Protein AF-A0A965U011-F1 (afdb_monomer)

pLDDT: mean 73.6, std 20.95, range [28.55, 96.56]

Foldseek 3Di:
DDDDDDDDPDDPDDPFLDALVRLCVPQVVPPFFAFPVRHGDDSVLLSVLLVVLQVVLCVLLLAHADKDKDKDFFKDALVCVVVADKTAASYFFPAWDWKWFDDVPFTQWTADSVQWDWDADPVNQTTGRIIGGHDDPPPPPPVDDRIPRRDPDPCVPVVNPPRIDGRTIITMGIGHDPRGDVLSVLLSSLSSVLSVLQVSQCSVVVHNGRDWDFPDDDPDTPGPDDDDDLPDGPCSVSNVVSSVVSNVSSVVSNCVSVPDPPPDD

Solvent-accessible surface area (backbone atoms only — not comparable to full-atom values): 15598 Å² total; per-residue (Å²): 131,91,80,86,81,82,83,67,98,63,82,83,86,68,98,54,96,66,54,54,65,55,47,44,65,70,78,35,59,95,62,85,56,51,43,98,86,70,46,65,68,57,64,65,59,45,45,52,31,40,51,49,28,44,54,50,50,27,64,72,42,46,44,54,60,64,63,44,78,46,77,47,75,32,64,42,48,29,68,45,51,72,70,63,34,51,45,77,45,89,43,38,25,66,40,60,58,46,46,33,34,32,61,88,90,43,60,38,39,40,59,46,53,86,24,46,40,50,47,62,39,96,87,64,84,51,41,37,43,34,45,33,57,48,90,55,93,79,64,76,77,50,102,68,77,66,59,52,67,66,43,99,61,55,64,82,69,61,47,68,74,39,64,68,41,80,65,18,32,42,40,30,29,31,26,44,33,97,68,70,56,66,70,61,50,50,45,29,51,43,51,16,46,44,58,51,50,34,57,42,32,15,54,74,70,75,40,95,50,60,58,55,59,73,65,76,50,93,91,48,77,57,74,60,84,38,91,59,76,66,84,77,42,96,53,29,71,60,46,55,51,43,53,51,55,40,53,64,44,49,59,53,48,39,52,66,69,59,44,79,82,75,74,78,125

Mean predicted aligned error: 12.27 Å

Structure (mmCIF, N/CA/C/O backbone):
data_AF-A0A965U011-F1
#
_entry.id   AF-A0A965U011-F1
#
loop_
_atom_site.group_PDB
_atom_site.id
_atom_site.type_symbol
_atom_site.label_atom_id
_atom_site.label_alt_id
_atom_site.label_comp_id
_atom_site.label_asym_id
_atom_site.label_entity_id
_atom_site.label_seq_id
_atom_site.pdbx_PDB_ins_code
_atom_site.Cartn_x
_atom_si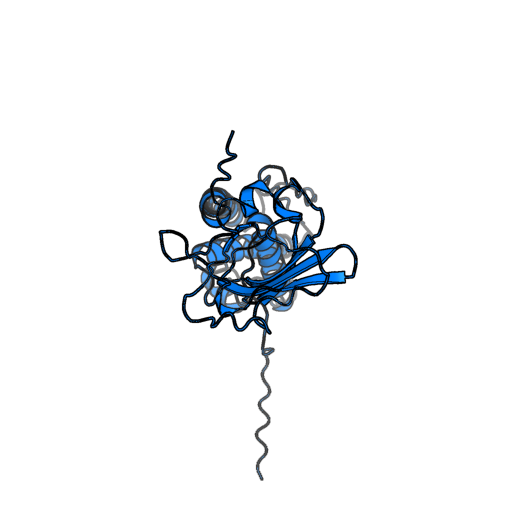te.Cartn_y
_atom_site.Cartn_z
_atom_site.occupancy
_atom_site.B_iso_or_equiv
_atom_site.auth_seq_id
_atom_site.auth_comp_id
_atom_site.auth_asym_id
_atom_site.auth_atom_id
_atom_site.pdbx_PDB_model_num
ATOM 1 N N . MET A 1 1 ? -42.888 -14.935 -19.211 1.00 43.88 1 MET A N 1
ATOM 2 C CA . MET A 1 1 ? -41.680 -15.521 -18.592 1.00 43.88 1 MET A CA 1
ATOM 3 C C . MET A 1 1 ? -41.548 -14.917 -17.205 1.00 43.88 1 MET A C 1
ATOM 5 O O . MET A 1 1 ? -41.701 -13.705 -17.114 1.00 43.88 1 MET A O 1
ATOM 9 N N . PRO A 1 2 ? -41.374 -15.705 -16.135 1.00 42.47 2 PRO A N 1
ATOM 10 C CA . PRO A 1 2 ? -41.203 -15.145 -14.802 1.00 42.47 2 PRO A CA 1
ATOM 11 C C . PRO A 1 2 ? -39.834 -14.460 -14.726 1.00 42.47 2 PRO A C 1
ATOM 13 O O . PRO A 1 2 ? -38.798 -15.102 -14.882 1.00 42.47 2 PRO A O 1
ATOM 16 N N . THR A 1 3 ? -39.839 -13.144 -14.539 1.00 44.00 3 THR A N 1
ATOM 17 C CA . THR A 1 3 ? -38.624 -12.348 -14.351 1.00 44.00 3 THR A CA 1
ATOM 18 C C . THR A 1 3 ? -38.243 -12.399 -12.876 1.00 44.00 3 THR A C 1
ATOM 20 O O . THR A 1 3 ? -38.969 -11.893 -12.023 1.00 44.00 3 THR A O 1
ATOM 23 N N . LEU A 1 4 ? -37.118 -13.043 -12.569 1.00 37.91 4 LEU A N 1
ATOM 24 C CA . LEU A 1 4 ? -36.514 -13.041 -11.237 1.00 37.91 4 LEU A CA 1
ATOM 25 C C . LEU A 1 4 ? -35.855 -11.679 -10.986 1.00 37.91 4 LEU A C 1
ATOM 27 O O . LEU A 1 4 ? -34.780 -11.397 -11.510 1.00 37.91 4 LEU A O 1
ATOM 31 N N . THR A 1 5 ? -36.496 -10.840 -10.174 1.00 39.31 5 THR A N 1
ATOM 32 C CA . THR A 1 5 ? -35.906 -9.589 -9.681 1.00 39.31 5 THR A CA 1
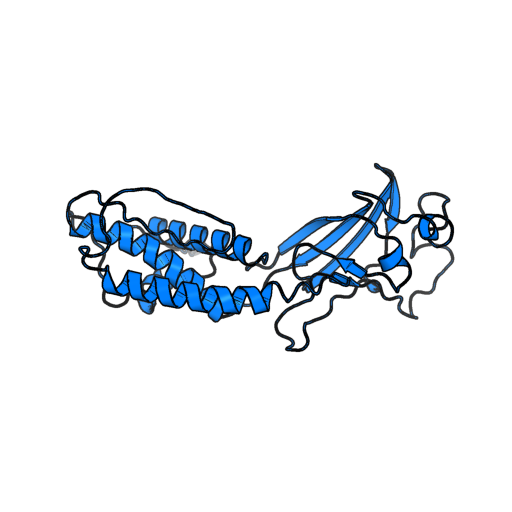ATOM 33 C C . THR A 1 5 ? -35.232 -9.863 -8.339 1.00 39.31 5 THR A C 1
ATOM 35 O O . THR A 1 5 ? -35.896 -9.984 -7.312 1.00 39.31 5 THR A O 1
ATOM 38 N N . LEU A 1 6 ? -33.905 -10.002 -8.344 1.00 42.44 6 LEU A N 1
ATOM 39 C CA . LEU A 1 6 ? -33.109 -10.172 -7.127 1.00 42.44 6 LEU A CA 1
ATOM 40 C C . LEU A 1 6 ? -32.787 -8.794 -6.534 1.00 42.44 6 LEU A C 1
ATOM 42 O O . LEU A 1 6 ? -31.901 -8.089 -7.015 1.00 42.44 6 LEU A O 1
ATOM 46 N N . THR A 1 7 ? -33.512 -8.401 -5.488 1.00 37.91 7 THR A N 1
ATOM 47 C CA . THR A 1 7 ? -33.232 -7.172 -4.734 1.00 37.91 7 THR A CA 1
ATOM 48 C C . THR A 1 7 ? -32.161 -7.462 -3.687 1.00 37.91 7 THR A C 1
ATOM 50 O O . THR A 1 7 ? -32.454 -7.921 -2.585 1.00 37.91 7 THR A O 1
ATOM 53 N N . PHE A 1 8 ? -30.896 -7.219 -4.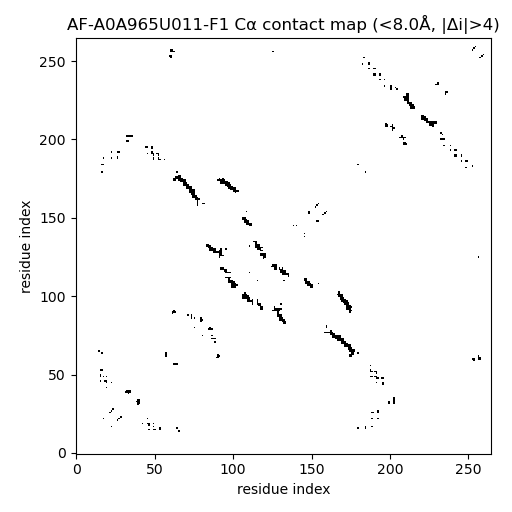022 1.00 41.91 8 PHE A N 1
ATOM 54 C CA . PHE A 1 8 ? -29.808 -7.306 -3.051 1.00 41.91 8 PHE A CA 1
ATOM 55 C C . PHE A 1 8 ? -29.789 -6.036 -2.187 1.00 41.91 8 PHE A C 1
ATOM 57 O O . PHE A 1 8 ? -29.696 -4.928 -2.709 1.00 41.91 8 PHE A O 1
ATOM 64 N N . LYS A 1 9 ? -29.827 -6.185 -0.855 1.00 45.75 9 LYS A N 1
ATOM 65 C CA . LYS A 1 9 ? -29.608 -5.079 0.105 1.00 45.75 9 LYS A CA 1
ATOM 66 C C . LYS A 1 9 ? -28.143 -4.592 0.118 1.00 45.75 9 LYS A C 1
ATOM 68 O O . LYS A 1 9 ? -27.831 -3.594 0.758 1.00 45.75 9 LYS A O 1
ATOM 73 N N . TYR A 1 10 ? -27.256 -5.291 -0.592 1.00 44.28 10 TYR A N 1
ATOM 74 C CA . TYR A 1 10 ? -25.809 -5.091 -0.596 1.00 44.28 10 TYR A CA 1
ATOM 75 C C . TYR A 1 10 ? -25.318 -4.756 -2.005 1.00 44.28 10 TYR A C 1
ATOM 77 O O . TYR A 1 10 ? -25.760 -5.359 -2.987 1.00 44.28 10 TYR A O 1
ATOM 85 N N . ARG A 1 11 ? -24.409 -3.780 -2.104 1.00 46.78 11 ARG A N 1
ATOM 86 C CA . ARG A 1 11 ? -23.807 -3.365 -3.374 1.00 46.78 11 ARG A CA 1
ATOM 87 C C . ARG A 1 11 ? -22.750 -4.390 -3.791 1.00 46.78 11 ARG A C 1
ATOM 89 O O . ARG A 1 11 ? -21.935 -4.832 -2.992 1.00 46.78 11 ARG A O 1
ATOM 96 N N . LYS A 1 12 ? -22.771 -4.781 -5.063 1.00 37.09 12 LYS A N 1
ATOM 97 C CA . LYS A 1 12 ? -21.743 -5.624 -5.686 1.00 37.09 12 LYS A CA 1
ATOM 98 C C . LYS A 1 12 ? -20.501 -4.757 -5.962 1.00 37.09 12 LYS A C 1
ATOM 100 O O . LYS A 1 12 ? -20.669 -3.645 -6.455 1.00 37.09 12 LYS A O 1
ATOM 105 N N . ASN A 1 13 ? -19.298 -5.285 -5.712 1.00 48.53 13 ASN A N 1
ATOM 106 C CA . ASN A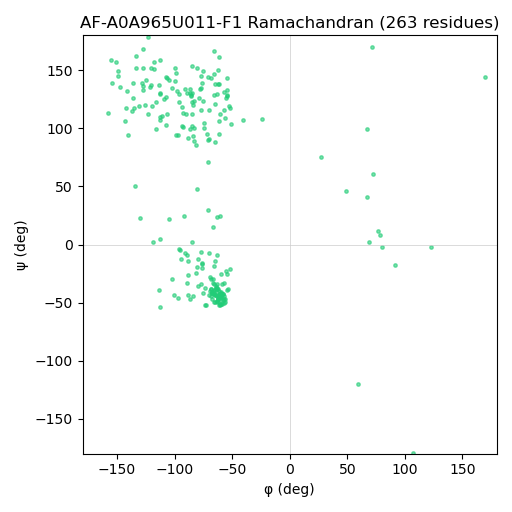 1 13 ? -17.986 -4.641 -5.935 1.00 48.53 13 ASN A CA 1
ATOM 107 C C . ASN A 1 13 ? -17.629 -3.516 -4.949 1.00 48.53 13 ASN A C 1
ATOM 109 O O . ASN A 1 13 ? -17.420 -2.371 -5.343 1.00 48.53 13 ASN A O 1
ATOM 113 N N . GLU A 1 14 ? -17.544 -3.834 -3.663 1.00 57.94 14 GLU A N 1
ATOM 114 C CA . GLU A 1 14 ? -16.962 -2.909 -2.691 1.00 57.94 14 GLU A CA 1
ATOM 115 C C . GLU A 1 14 ? -15.447 -3.104 -2.688 1.00 57.94 14 GLU A C 1
ATOM 117 O O . GLU A 1 14 ? -14.967 -4.211 -2.468 1.00 57.94 14 GLU A O 1
ATOM 122 N N . ASP A 1 15 ? -14.690 -2.037 -2.948 1.00 70.44 15 ASP A N 1
ATOM 123 C CA . ASP A 1 15 ? -13.217 -2.026 -2.949 1.00 70.44 15 ASP A CA 1
ATOM 124 C C . ASP A 1 15 ? -12.617 -2.143 -1.528 1.00 70.44 15 ASP A C 1
ATOM 126 O O . ASP A 1 15 ? -11.548 -1.602 -1.239 1.00 70.44 15 ASP A O 1
ATOM 130 N N . LEU A 1 16 ? -13.328 -2.816 -0.623 1.00 83.94 16 LEU A N 1
ATOM 131 C CA . LEU A 1 16 ? -12.991 -2.975 0.783 1.00 83.94 16 LEU A CA 1
ATOM 132 C C . LEU A 1 16 ? -12.412 -4.366 1.022 1.00 83.94 16 LEU A C 1
ATOM 134 O O . LEU A 1 16 ? -12.975 -5.366 0.581 1.00 83.94 16 LEU A O 1
ATOM 138 N N . ILE A 1 17 ? -11.316 -4.427 1.774 1.00 88.12 17 ILE A N 1
ATOM 139 C CA . ILE A 1 17 ? -10.729 -5.705 2.202 1.00 88.12 17 ILE A CA 1
ATOM 140 C C . ILE A 1 17 ? -11.503 -6.380 3.345 1.00 88.12 17 ILE A C 1
ATOM 142 O O . ILE A 1 17 ? -11.275 -7.553 3.616 1.00 88.12 17 ILE A O 1
ATOM 146 N N . LEU A 1 18 ? -12.380 -5.634 4.025 1.00 87.75 18 LEU A N 1
ATOM 147 C CA . LEU A 1 18 ? -13.211 -6.086 5.138 1.00 87.75 18 LEU A CA 1
ATOM 148 C C . LEU A 1 18 ? -14.630 -5.551 4.969 1.00 87.75 18 LEU A C 1
ATOM 150 O O . LEU A 1 18 ? -14.834 -4.387 4.619 1.00 87.75 18 LEU A O 1
ATOM 154 N N . SER A 1 19 ? -15.617 -6.387 5.261 1.00 90.00 19 SER A N 1
ATOM 155 C CA . SER A 1 19 ? -17.017 -5.985 5.306 1.00 90.00 19 SER A CA 1
ATOM 156 C C . SER A 1 19 ? -17.391 -5.399 6.678 1.00 90.00 19 SER A C 1
ATOM 158 O O . SER A 1 19 ? -16.806 -5.760 7.704 1.00 90.00 19 SER A O 1
ATOM 160 N N . PRO A 1 20 ? -18.412 -4.523 6.747 1.00 88.19 20 PRO A N 1
ATOM 161 C CA . PRO A 1 20 ? -18.950 -4.044 8.021 1.00 88.19 20 PRO A CA 1
ATOM 162 C C . PRO A 1 20 ? -19.359 -5.167 8.983 1.00 88.19 20 PRO A C 1
ATOM 164 O O . PRO A 1 20 ? -19.132 -5.054 10.184 1.00 88.19 20 PRO A O 1
ATOM 167 N N . SER A 1 21 ? -19.928 -6.253 8.454 1.00 87.69 21 SER A N 1
ATOM 168 C CA . SER A 1 21 ? -20.352 -7.412 9.247 1.00 87.69 21 SER A CA 1
ATOM 169 C C . SER A 1 21 ? -19.162 -8.161 9.843 1.00 87.69 21 SER A C 1
ATOM 171 O O . SER A 1 21 ? -19.191 -8.490 11.024 1.00 87.69 21 SER A O 1
ATOM 173 N N . GLU A 1 22 ? -18.077 -8.342 9.084 1.00 88.62 22 GLU A N 1
ATOM 174 C CA . GLU A 1 22 ? -16.848 -8.937 9.623 1.00 88.62 22 GLU A CA 1
ATOM 175 C C . GLU A 1 22 ? -16.287 -8.094 10.769 1.00 88.62 22 GLU A C 1
ATOM 177 O O . GLU A 1 22 ? -15.960 -8.650 11.815 1.00 88.62 22 GLU A O 1
ATOM 182 N N . ILE A 1 23 ? -16.247 -6.760 10.632 1.00 90.00 23 ILE A N 1
ATOM 183 C CA . ILE A 1 23 ? -15.809 -5.868 11.720 1.00 90.00 23 ILE A CA 1
ATOM 184 C C . ILE A 1 23 ? -16.658 -6.059 12.982 1.00 90.00 23 ILE A C 1
ATOM 186 O O . ILE A 1 23 ? -16.115 -6.149 14.088 1.00 90.00 23 ILE A O 1
ATOM 190 N N . GLN A 1 24 ? -17.980 -6.142 12.817 1.00 88.38 24 GLN A N 1
ATOM 191 C CA . GLN A 1 24 ? -18.915 -6.355 13.919 1.00 88.38 24 GLN A CA 1
ATOM 192 C C . GLN A 1 24 ? -18.673 -7.689 14.636 1.00 88.38 24 GLN A C 1
ATOM 194 O O . GLN A 1 24 ? -18.620 -7.723 15.864 1.00 88.38 24 GLN A O 1
ATOM 199 N N . GLU A 1 25 ? -18.477 -8.769 13.883 1.00 88.94 25 GLU A N 1
ATOM 200 C CA . GLU A 1 25 ? -18.323 -10.119 14.431 1.00 88.94 25 GLU A CA 1
ATOM 201 C C . GLU A 1 25 ? -16.940 -10.382 15.037 1.00 88.94 25 GLU A C 1
ATOM 203 O O . GLU A 1 25 ? -16.845 -11.102 16.029 1.00 88.94 25 GLU A O 1
ATOM 208 N N . THR A 1 26 ? -15.869 -9.805 14.477 1.00 89.25 26 THR A N 1
ATOM 209 C CA . THR A 1 26 ? -14.495 -10.075 14.946 1.00 89.25 26 THR A CA 1
ATOM 210 C C . THR A 1 26 ? -13.948 -9.039 15.921 1.00 89.25 26 THR A C 1
ATOM 212 O O . THR A 1 26 ? -13.391 -9.421 16.949 1.00 89.25 26 THR A O 1
ATOM 215 N N . TYR A 1 27 ? -14.101 -7.741 15.650 1.00 89.06 27 TYR A N 1
ATOM 216 C CA . TYR A 1 27 ? -13.442 -6.684 16.440 1.00 89.06 27 TYR A CA 1
ATOM 217 C C . TYR A 1 27 ? -14.393 -6.000 17.428 1.00 89.06 27 TYR A C 1
ATOM 219 O O . TYR A 1 27 ? -13.994 -5.565 18.512 1.00 89.06 27 TYR A O 1
ATOM 227 N N . LEU A 1 28 ? -15.679 -5.933 17.088 1.00 87.50 28 LEU A N 1
ATOM 228 C CA . LEU A 1 28 ? -16.721 -5.356 17.939 1.00 87.50 28 LEU A CA 1
ATOM 229 C C . LEU A 1 28 ? -17.603 -6.422 18.595 1.00 87.50 28 LEU A C 1
ATOM 231 O O . LEU A 1 28 ? -18.706 -6.118 19.045 1.00 87.50 28 LEU A O 1
ATOM 235 N N . TYR A 1 29 ? -17.107 -7.657 18.719 1.00 85.19 29 TYR A N 1
ATOM 236 C CA . TYR A 1 29 ? -17.852 -8.719 19.383 1.00 85.19 29 TYR A CA 1
ATOM 237 C C . TYR A 1 29 ? -18.279 -8.291 20.797 1.00 85.19 29 TYR A C 1
ATOM 239 O O . TYR A 1 29 ? -17.460 -7.825 21.606 1.00 85.19 29 TYR A O 1
ATOM 247 N N . GLY A 1 30 ? -19.579 -8.437 21.069 1.00 79.19 30 GLY A N 1
ATOM 248 C CA . GLY A 1 30 ? -20.217 -8.048 22.327 1.00 79.19 30 GLY A CA 1
ATOM 249 C C . GLY A 1 30 ? -20.498 -6.548 22.487 1.00 79.19 30 GLY A C 1
ATOM 250 O O . GLY A 1 30 ? -20.887 -6.135 23.576 1.00 79.19 30 GLY A O 1
ATOM 251 N N . VAL A 1 31 ? -20.305 -5.730 21.446 1.00 81.44 31 VAL A N 1
ATOM 252 C CA . VAL A 1 31 ? -20.552 -4.281 21.480 1.00 81.44 31 VAL A CA 1
ATOM 253 C C . VAL A 1 31 ? -21.754 -3.925 20.604 1.00 81.44 31 VAL A C 1
ATOM 255 O O . VAL A 1 31 ? -21.676 -3.962 19.379 1.00 81.44 31 VAL A O 1
ATOM 258 N N . THR A 1 32 ? -22.858 -3.524 21.234 1.00 78.25 32 THR A N 1
ATOM 259 C CA . THR A 1 32 ? -24.037 -2.989 20.536 1.00 78.25 32 THR A CA 1
ATOM 260 C C . THR A 1 32 ? -23.942 -1.468 20.468 1.00 78.25 32 THR A C 1
ATOM 262 O O . THR A 1 32 ? -23.922 -0.808 21.505 1.00 78.25 32 THR A O 1
ATOM 265 N N . ILE A 1 33 ? -23.885 -0.906 19.255 1.00 78.44 33 ILE A N 1
ATOM 266 C CA . ILE A 1 33 ? -23.791 0.544 19.028 1.00 78.44 33 ILE A CA 1
ATOM 267 C C . ILE A 1 33 ? -25.131 1.043 18.488 1.00 78.44 33 ILE A C 1
ATOM 269 O O . ILE A 1 33 ? -25.442 0.858 17.309 1.00 78.44 33 ILE A O 1
ATOM 273 N N . GLN A 1 34 ? -25.910 1.679 19.361 1.00 79.25 34 GLN A N 1
ATOM 274 C CA . GLN A 1 34 ? -27.233 2.225 19.059 1.00 79.25 34 GLN A CA 1
ATOM 275 C C . GLN A 1 34 ? -27.328 3.681 19.495 1.00 79.25 34 GLN A C 1
ATOM 277 O O . GLN A 1 34 ? -26.863 4.035 20.575 1.00 79.25 34 GLN A O 1
ATOM 282 N N . ASP A 1 35 ? -27.955 4.511 18.664 1.00 71.19 35 ASP A N 1
ATOM 283 C CA . ASP A 1 35 ? -28.309 5.891 19.004 1.00 71.19 35 ASP A CA 1
ATOM 284 C C . ASP A 1 35 ? -29.365 5.934 20.130 1.00 71.19 35 ASP A C 1
ATOM 286 O O . ASP A 1 35 ? -30.030 4.938 20.416 1.00 71.19 35 ASP A O 1
ATOM 290 N N . LYS A 1 36 ? -29.593 7.107 20.733 1.00 68.69 36 LYS A N 1
ATOM 291 C CA . LYS A 1 36 ? -30.594 7.353 21.789 1.00 68.69 36 LYS A CA 1
ATOM 292 C C . LYS A 1 36 ? -32.016 6.945 21.382 1.00 68.69 36 LYS A C 1
ATOM 294 O O . LYS A 1 36 ? -32.850 6.687 22.243 1.00 68.69 36 LYS A O 1
ATOM 299 N N . SER A 1 37 ? -32.298 6.874 20.080 1.00 70.38 37 SER A N 1
ATOM 300 C CA . SER A 1 37 ? -33.564 6.376 19.522 1.00 70.38 37 SER A CA 1
ATOM 301 C C . SER A 1 37 ? -33.627 4.848 19.351 1.00 70.38 37 SER A C 1
ATOM 303 O O . SER A 1 37 ? -34.608 4.348 18.809 1.00 70.38 37 SER A O 1
ATOM 305 N N . GLY A 1 38 ? -32.592 4.103 19.754 1.00 72.94 38 GLY A N 1
ATOM 306 C CA . GLY A 1 38 ? -32.482 2.649 19.576 1.00 72.94 38 GLY A CA 1
ATOM 307 C C . GLY A 1 38 ? -32.113 2.212 18.154 1.00 72.94 38 GLY A C 1
ATOM 308 O O . GLY A 1 38 ? -32.228 1.036 17.819 1.00 72.94 38 GLY A O 1
ATOM 309 N N . LYS A 1 39 ? -31.700 3.147 17.289 1.00 76.25 39 LYS A N 1
ATOM 310 C CA . LYS A 1 39 ? -31.303 2.855 15.907 1.00 76.25 39 LYS A CA 1
ATOM 311 C C . LYS A 1 39 ? -29.835 2.441 15.856 1.00 76.25 39 LYS A C 1
ATOM 313 O O . LYS A 1 39 ? -28.982 3.181 16.341 1.00 76.25 39 LYS A O 1
ATOM 318 N N . ASP A 1 40 ? -29.548 1.312 15.215 1.00 79.75 40 ASP A N 1
ATOM 319 C CA . ASP A 1 40 ? -28.175 0.843 15.007 1.00 79.75 40 ASP A CA 1
ATOM 320 C C . ASP A 1 40 ? -27.349 1.821 14.159 1.00 79.75 40 ASP A C 1
ATOM 322 O O . ASP A 1 40 ? -27.863 2.507 13.262 1.00 79.75 40 ASP A O 1
ATOM 326 N N . LEU A 1 41 ? -26.039 1.845 14.415 1.00 79.69 41 LEU A N 1
ATOM 327 C CA . LEU A 1 41 ? -25.088 2.597 13.605 1.00 79.69 41 LEU A CA 1
ATOM 328 C C . LEU A 1 41 ? -25.167 2.161 12.130 1.00 79.69 41 LEU A C 1
ATOM 330 O O . LEU A 1 41 ? -25.141 0.975 11.801 1.00 79.69 41 LEU A O 1
ATOM 334 N N . SER A 1 42 ? -25.252 3.136 11.222 1.00 79.88 42 SER A N 1
ATOM 335 C CA . SER A 1 42 ? -25.367 2.871 9.784 1.00 79.88 42 SER A CA 1
ATOM 336 C C . SER A 1 42 ? -24.148 2.115 9.250 1.00 79.88 42 SER A C 1
ATOM 338 O O . SER A 1 42 ? -23.011 2.496 9.533 1.00 79.88 42 SER A O 1
ATOM 340 N N . SER A 1 43 ? -24.375 1.124 8.381 1.00 80.94 43 SER A N 1
ATOM 341 C CA . SER A 1 43 ? -23.316 0.397 7.664 1.00 80.94 43 SER A CA 1
ATOM 342 C C . SER A 1 43 ? -22.370 1.316 6.886 1.00 80.94 43 SER A C 1
ATOM 344 O O . SER A 1 43 ? -21.215 0.959 6.674 1.00 80.94 43 SER A O 1
ATOM 346 N N . GLU A 1 44 ? -22.829 2.505 6.487 1.00 78.50 44 GLU A N 1
ATOM 347 C CA . GLU A 1 44 ? -22.004 3.508 5.802 1.00 78.50 44 GLU A CA 1
ATOM 348 C C . GLU A 1 44 ? -20.897 4.078 6.691 1.00 78.50 44 GLU A C 1
ATOM 350 O O . GLU A 1 44 ? -19.801 4.351 6.208 1.00 78.50 44 GLU A O 1
ATOM 355 N N . VAL A 1 45 ? -21.139 4.194 8.000 1.00 79.25 45 VAL A N 1
ATOM 356 C CA . VAL A 1 45 ? -20.122 4.671 8.946 1.00 79.25 45 VAL A CA 1
ATOM 357 C C . VAL A 1 45 ? -19.003 3.640 9.072 1.00 79.25 45 VAL A C 1
ATOM 359 O O . VAL A 1 45 ? -17.829 3.989 8.980 1.00 79.25 45 VAL A O 1
ATOM 362 N N . TYR A 1 46 ? -19.355 2.357 9.187 1.00 85.31 46 TYR A N 1
ATOM 363 C CA . TYR A 1 46 ? -18.375 1.269 9.181 1.00 85.31 46 TYR A CA 1
ATOM 364 C C . TYR A 1 46 ? -17.530 1.287 7.905 1.00 85.31 46 TYR A C 1
ATOM 366 O O . TYR A 1 46 ? -16.306 1.230 7.974 1.00 85.31 46 TYR A O 1
ATOM 374 N N . ARG A 1 47 ? -18.172 1.430 6.740 1.00 84.69 47 ARG A N 1
ATOM 375 C CA . ARG A 1 47 ? -17.482 1.492 5.441 1.00 84.69 47 ARG A CA 1
ATOM 376 C C . ARG A 1 47 ? -16.499 2.644 5.368 1.00 84.69 47 ARG A C 1
ATOM 378 O O . ARG A 1 47 ? -15.373 2.439 4.928 1.00 84.69 47 ARG A O 1
ATOM 385 N N . PHE A 1 48 ? -16.911 3.828 5.814 1.00 84.50 48 PHE A N 1
ATOM 386 C CA . PHE A 1 48 ? -16.053 5.004 5.833 1.00 84.50 48 PHE A CA 1
ATOM 387 C C . PHE A 1 48 ? -14.765 4.745 6.625 1.00 84.50 48 PHE A C 1
ATOM 389 O O . PHE A 1 48 ? -13.671 4.968 6.106 1.00 84.50 48 PHE A O 1
ATOM 396 N N . TYR A 1 49 ? -14.876 4.202 7.843 1.00 85.56 49 TYR A N 1
ATOM 397 C CA . TYR A 1 49 ? -13.703 3.914 8.670 1.00 85.56 49 TYR A CA 1
ATOM 398 C C . TYR A 1 49 ? -12.834 2.786 8.107 1.00 85.56 49 TYR A C 1
ATOM 400 O O . TYR A 1 49 ? -11.612 2.907 8.139 1.00 85.56 49 TYR A O 1
ATOM 408 N N . ILE A 1 50 ? -13.429 1.734 7.532 1.00 88.50 50 ILE A N 1
ATOM 409 C CA . ILE A 1 50 ? -12.674 0.662 6.861 1.00 88.50 50 ILE A CA 1
ATOM 410 C C . ILE A 1 50 ? -11.897 1.227 5.667 1.00 88.50 50 ILE A C 1
ATOM 412 O O . ILE A 1 50 ? -10.703 0.968 5.524 1.00 88.50 50 ILE A O 1
ATOM 416 N N . GLN A 1 51 ? -12.546 2.037 4.827 1.00 87.94 51 GLN A N 1
ATOM 417 C CA . GLN A 1 51 ? -11.917 2.636 3.653 1.00 87.94 51 GLN A CA 1
ATOM 418 C C . GLN A 1 51 ? -10.796 3.606 4.043 1.00 87.94 51 GLN A C 1
ATOM 420 O O . GLN A 1 51 ? -9.731 3.589 3.426 1.00 87.94 51 GLN A O 1
ATOM 425 N N . SER A 1 52 ? -11.018 4.428 5.072 1.00 85.81 52 SER A N 1
ATOM 426 C CA . SER A 1 52 ? -10.006 5.348 5.596 1.00 85.81 52 SER A CA 1
ATOM 427 C C . SER A 1 52 ? -8.791 4.587 6.126 1.00 85.81 52 SER A C 1
ATOM 429 O O . SER A 1 52 ? -7.668 4.878 5.721 1.00 85.81 52 SER A O 1
ATOM 431 N N . ALA A 1 53 ? -9.017 3.566 6.959 1.00 88.12 53 ALA A N 1
ATOM 432 C CA . ALA A 1 53 ? -7.962 2.727 7.524 1.00 88.12 53 ALA A CA 1
ATOM 433 C C . ALA A 1 53 ? -7.157 1.998 6.436 1.00 88.12 53 ALA A C 1
ATOM 435 O O . ALA A 1 53 ? -5.928 1.954 6.482 1.00 88.12 53 ALA A O 1
ATOM 436 N N . GLN A 1 54 ? -7.843 1.469 5.419 1.00 92.44 54 GLN A N 1
ATOM 437 C CA . GLN A 1 54 ? -7.211 0.843 4.262 1.00 92.44 54 GLN A CA 1
ATOM 438 C C . GLN A 1 54 ? -6.294 1.827 3.523 1.00 92.44 54 GLN A C 1
ATOM 440 O O . GLN A 1 54 ? -5.130 1.517 3.286 1.00 92.44 54 GLN A O 1
ATOM 445 N N . GLN A 1 55 ? -6.791 3.020 3.183 1.00 88.31 55 GLN A N 1
ATOM 446 C CA . GLN A 1 55 ? -6.001 4.026 2.464 1.00 88.31 55 GLN A CA 1
ATOM 447 C C . GLN A 1 55 ? -4.807 4.527 3.277 1.00 88.31 55 GLN A C 1
ATOM 449 O O . GLN A 1 55 ? -3.744 4.795 2.715 1.00 88.31 55 GLN A O 1
ATOM 454 N N . GLU A 1 56 ? -4.981 4.687 4.586 1.00 87.69 56 GLU A N 1
ATOM 455 C CA . GLU A 1 56 ? -3.913 5.092 5.493 1.00 87.69 56 GLU A CA 1
ATOM 456 C C . GLU A 1 56 ? -2.797 4.044 5.525 1.00 87.69 56 GLU A C 1
ATOM 458 O O . GLU A 1 56 ? -1.628 4.381 5.317 1.00 87.69 56 GLU A O 1
ATOM 463 N N . LEU A 1 57 ? -3.153 2.766 5.683 1.00 90.62 57 LEU A N 1
ATOM 464 C CA . LEU A 1 57 ? -2.175 1.685 5.742 1.00 90.62 57 LEU A CA 1
ATOM 465 C C . LEU A 1 57 ? -1.477 1.449 4.392 1.00 90.62 57 LEU A C 1
ATOM 467 O O . LEU A 1 57 ? -0.262 1.241 4.367 1.00 90.62 57 LEU A O 1
ATOM 471 N N . GLU A 1 58 ? -2.199 1.550 3.270 1.00 91.56 58 GLU A N 1
ATOM 472 C CA . GLU A 1 58 ? -1.606 1.515 1.924 1.00 91.56 58 GLU A CA 1
ATOM 473 C C . GLU A 1 58 ? -0.532 2.601 1.752 1.00 91.56 58 GLU A C 1
ATOM 475 O O . GLU A 1 58 ? 0.574 2.321 1.279 1.00 91.56 58 GLU A O 1
ATOM 480 N N . LYS A 1 59 ? -0.830 3.843 2.167 1.00 89.12 59 LYS A N 1
ATOM 481 C CA . LYS A 1 59 ? 0.120 4.969 2.111 1.00 89.12 59 LYS A CA 1
ATOM 482 C C . LYS A 1 59 ? 1.318 4.742 3.027 1.00 89.12 59 LYS A C 1
ATOM 484 O O . LYS A 1 59 ? 2.452 4.999 2.625 1.00 89.12 59 LYS A O 1
ATOM 489 N N . TYR A 1 60 ? 1.074 4.252 4.239 1.00 88.38 60 TYR A N 1
ATOM 490 C CA . TYR A 1 60 ? 2.123 4.004 5.219 1.00 88.38 60 TYR A CA 1
ATOM 491 C C . TYR A 1 60 ? 3.135 2.958 4.719 1.00 88.38 60 TYR A C 1
ATOM 493 O O . TYR A 1 60 ? 4.343 3.219 4.648 1.00 88.38 60 TYR A O 1
ATOM 501 N N . LEU A 1 61 ? 2.640 1.797 4.283 1.00 89.88 61 LEU A N 1
ATOM 502 C CA . LEU A 1 61 ? 3.474 0.695 3.798 1.00 89.88 61 LEU A CA 1
ATOM 503 C C . LEU A 1 61 ? 4.022 0.940 2.380 1.00 89.88 61 LEU A C 1
ATOM 505 O O . LEU A 1 61 ? 5.033 0.348 1.993 1.00 89.88 61 LEU A O 1
ATOM 509 N N . GLY A 1 62 ? 3.407 1.840 1.609 1.00 90.38 62 GLY A N 1
ATOM 510 C CA . GLY A 1 62 ? 3.763 2.070 0.208 1.00 90.38 62 GLY A CA 1
ATOM 511 C C . GLY A 1 62 ? 3.421 0.862 -0.664 1.00 90.38 62 GLY A C 1
ATOM 512 O O . GLY A 1 62 ? 4.221 0.453 -1.500 1.00 90.38 62 GLY A O 1
ATOM 513 N N . ILE A 1 63 ? 2.259 0.252 -0.423 1.00 92.56 63 ILE A N 1
ATOM 514 C CA . ILE A 1 63 ? 1.739 -0.901 -1.171 1.00 92.56 63 ILE A CA 1
ATOM 515 C C . ILE A 1 63 ? 0.271 -0.665 -1.517 1.00 92.56 63 ILE A C 1
ATOM 517 O O . ILE A 1 63 ? -0.393 0.180 -0.919 1.00 92.56 63 ILE A O 1
ATOM 521 N N . LYS A 1 64 ? -0.242 -1.423 -2.483 1.00 93.00 64 LYS A N 1
ATOM 522 C CA . LYS A 1 64 ? -1.672 -1.479 -2.792 1.00 93.00 64 LYS A CA 1
ATOM 523 C C . LYS A 1 64 ? -2.241 -2.797 -2.307 1.00 93.00 64 LYS A C 1
ATOM 525 O O . LYS A 1 64 ? -1.569 -3.817 -2.394 1.00 93.00 64 LYS A O 1
ATOM 530 N N . PHE A 1 65 ? -3.463 -2.792 -1.798 1.00 92.69 65 PHE A N 1
ATOM 531 C CA . PHE A 1 65 ? -4.138 -4.022 -1.390 1.00 92.69 65 PHE A CA 1
ATOM 532 C C . PHE A 1 65 ? -4.851 -4.648 -2.574 1.00 92.69 65 PHE A C 1
ATOM 534 O O . PHE A 1 65 ? -4.670 -5.829 -2.859 1.00 92.69 65 PHE A O 1
ATOM 541 N N . LYS A 1 66 ? -5.588 -3.822 -3.321 1.00 91.19 66 LYS A N 1
ATOM 542 C CA . LYS A 1 66 ? -6.273 -4.244 -4.537 1.00 91.19 66 LYS A CA 1
ATOM 543 C C . LYS A 1 66 ? -5.301 -4.360 -5.702 1.00 91.19 66 LYS A C 1
ATOM 545 O O . LYS A 1 66 ? -4.532 -3.432 -5.976 1.00 91.19 66 LYS A O 1
ATOM 550 N N . MET A 1 67 ? -5.426 -5.467 -6.431 1.00 91.00 67 MET A N 1
ATOM 551 C CA . MET A 1 67 ? -4.698 -5.668 -7.672 1.00 91.00 67 MET A CA 1
ATOM 552 C C . MET A 1 67 ? -5.137 -4.655 -8.737 1.00 91.00 67 MET A C 1
ATOM 554 O O . MET A 1 67 ? -6.315 -4.574 -9.089 1.00 91.00 67 MET A O 1
ATOM 558 N N . GLN A 1 68 ? -4.192 -3.858 -9.229 1.00 92.94 68 GLN A N 1
ATOM 559 C CA . GLN A 1 68 ? -4.441 -2.791 -10.196 1.00 92.94 68 GLN A CA 1
ATOM 560 C C . GLN A 1 68 ? -3.214 -2.541 -11.074 1.00 92.94 68 GLN A C 1
ATOM 562 O O . GLN A 1 68 ? -2.088 -2.855 -10.687 1.00 92.94 68 GLN A O 1
ATOM 567 N N . VAL A 1 69 ? -3.441 -1.968 -12.257 1.00 94.94 69 VAL A N 1
ATOM 568 C CA . VAL A 1 69 ? -2.365 -1.509 -13.142 1.00 94.94 69 VAL A CA 1
ATOM 569 C C . VAL A 1 69 ? -1.980 -0.090 -12.742 1.00 94.94 69 VAL A C 1
ATOM 571 O O . VAL A 1 69 ? -2.849 0.770 -12.611 1.00 94.94 69 VAL A O 1
ATOM 574 N N . ILE A 1 70 ? -0.686 0.145 -12.559 1.00 94.56 70 ILE A N 1
ATOM 575 C CA . ILE A 1 70 ? -0.111 1.466 -12.326 1.00 94.56 70 ILE A CA 1
ATOM 576 C C . ILE A 1 70 ? 0.767 1.819 -13.518 1.00 94.56 70 ILE A C 1
ATOM 578 O O . ILE A 1 70 ? 1.518 0.980 -14.011 1.00 94.56 70 ILE A O 1
ATOM 582 N N . SER A 1 71 ? 0.651 3.070 -13.953 1.00 95.69 71 SER A N 1
ATOM 583 C CA . SER A 1 71 ? 1.591 3.714 -14.861 1.00 95.69 71 SER A CA 1
ATOM 584 C C . SER A 1 71 ? 2.355 4.760 -14.065 1.00 95.69 71 SER A C 1
ATOM 586 O O . SER A 1 71 ? 1.736 5.632 -13.452 1.00 95.69 71 SER A O 1
ATOM 588 N N . GLU A 1 72 ? 3.680 4.692 -14.079 1.00 93.94 72 GLU A N 1
ATOM 589 C CA . GLU A 1 72 ? 4.526 5.707 -13.456 1.00 93.94 72 GLU A CA 1
ATOM 590 C C . GLU A 1 72 ? 5.674 6.147 -14.365 1.00 93.94 72 GLU A C 1
ATOM 592 O O . GLU A 1 72 ? 6.144 5.414 -15.240 1.00 93.94 72 GLU A O 1
ATOM 597 N N . SER A 1 73 ? 6.082 7.390 -14.139 1.00 93.69 73 SER A N 1
ATOM 598 C CA . SER A 1 73 ? 7.191 8.064 -14.796 1.00 93.69 73 SER A CA 1
ATOM 599 C C . SER A 1 73 ? 8.429 7.948 -13.917 1.00 93.69 73 SER A C 1
ATOM 601 O O . SER A 1 73 ? 8.399 8.367 -12.762 1.00 93.69 73 SER A O 1
ATOM 603 N N . LEU A 1 74 ? 9.499 7.376 -14.457 1.00 91.75 74 LEU A N 1
ATOM 604 C CA . LEU A 1 74 ? 10.713 7.030 -13.730 1.00 91.75 74 LEU A CA 1
ATOM 605 C C . LEU A 1 74 ? 11.940 7.620 -14.418 1.00 91.75 74 LEU A C 1
ATOM 607 O O . LEU A 1 74 ? 11.995 7.800 -15.638 1.00 91.75 74 LEU A O 1
ATOM 611 N N . ASP A 1 75 ? 12.955 7.890 -13.616 1.00 90.56 75 ASP A N 1
ATOM 612 C CA . ASP A 1 75 ? 14.220 8.408 -14.103 1.00 90.56 75 ASP A CA 1
ATOM 613 C C . ASP A 1 75 ? 15.099 7.287 -14.660 1.00 90.56 75 ASP A C 1
ATOM 615 O O . ASP A 1 75 ? 15.040 6.128 -14.242 1.00 90.56 75 ASP A O 1
ATOM 619 N N . PHE A 1 76 ? 15.948 7.639 -15.616 1.00 86.69 76 PHE A N 1
ATOM 620 C CA . PHE A 1 76 ? 17.014 6.775 -16.093 1.00 86.69 76 PHE A CA 1
ATOM 621 C C . PHE A 1 76 ? 18.275 7.004 -15.265 1.00 86.69 76 PHE A C 1
ATOM 623 O O . PHE A 1 76 ? 18.741 8.139 -15.155 1.00 86.69 76 PHE A O 1
ATOM 630 N N . TYR A 1 77 ? 18.877 5.916 -14.790 1.00 85.94 77 TYR A N 1
ATOM 631 C CA . TYR A 1 77 ? 20.194 5.907 -14.163 1.00 85.94 77 TYR A CA 1
ATOM 632 C C . TYR A 1 77 ? 21.154 5.069 -15.008 1.00 85.94 77 TYR A C 1
ATOM 634 O O . TYR A 1 77 ? 20.909 3.893 -15.283 1.00 85.94 77 TYR A O 1
ATOM 642 N N . GLY A 1 78 ? 22.256 5.683 -15.438 1.00 79.62 78 GLY A N 1
ATOM 643 C CA . GLY A 1 78 ? 23.222 5.054 -16.337 1.00 79.62 78 GLY A CA 1
ATOM 644 C C . GLY A 1 78 ? 23.938 3.860 -15.710 1.00 79.62 78 GLY A C 1
ATOM 645 O O . GLY A 1 78 ? 24.222 2.889 -16.403 1.00 79.62 78 GLY A O 1
ATOM 646 N N . ASP A 1 79 ? 24.203 3.894 -14.405 1.00 79.69 79 ASP A N 1
ATOM 647 C CA . ASP A 1 79 ? 24.924 2.816 -13.716 1.00 79.69 79 ASP A CA 1
ATOM 648 C C . ASP A 1 79 ? 24.050 1.560 -13.525 1.00 79.69 79 ASP A C 1
ATOM 650 O O . ASP A 1 79 ? 24.513 0.438 -13.761 1.00 79.69 79 ASP A O 1
ATOM 654 N N . ASP A 1 80 ? 22.755 1.737 -13.240 1.00 75.25 80 ASP A N 1
ATOM 655 C CA . ASP A 1 80 ? 21.762 0.650 -13.236 1.00 75.25 80 ASP A CA 1
ATOM 656 C C . ASP A 1 80 ? 21.586 0.049 -14.640 1.00 75.25 80 ASP A C 1
ATOM 658 O O . ASP A 1 80 ? 21.432 -1.160 -14.811 1.00 75.25 80 ASP A O 1
ATOM 662 N N . PHE A 1 81 ? 21.667 0.888 -15.677 1.00 72.06 81 PHE A N 1
ATOM 663 C CA . PHE A 1 81 ? 21.600 0.439 -17.066 1.00 72.06 81 PHE A CA 1
ATOM 664 C C . PHE A 1 81 ? 22.807 -0.430 -17.463 1.00 72.06 81 PHE A C 1
ATOM 666 O O . PHE A 1 81 ? 22.643 -1.436 -18.157 1.00 72.06 81 PHE A O 1
ATOM 673 N N . ARG A 1 82 ? 24.021 -0.075 -17.013 1.00 69.00 82 ARG A N 1
ATOM 674 C CA . ARG A 1 82 ? 25.260 -0.826 -17.309 1.00 69.00 82 ARG A CA 1
ATOM 675 C C . ARG A 1 82 ? 25.321 -2.195 -16.625 1.00 69.00 82 ARG A C 1
ATOM 677 O O . ARG A 1 82 ? 25.983 -3.090 -17.143 1.00 69.00 82 ARG A O 1
ATOM 684 N N . SER A 1 83 ? 24.666 -2.363 -15.479 1.00 66.12 83 SER A N 1
ATOM 685 C CA . SER A 1 83 ? 24.756 -3.558 -14.622 1.00 66.12 83 SER A CA 1
ATOM 686 C C . SER A 1 83 ? 23.692 -4.630 -14.916 1.00 66.12 83 SER A C 1
ATOM 688 O O . SER A 1 83 ? 23.420 -5.473 -14.066 1.00 66.12 83 SER A O 1
ATOM 690 N N . PHE A 1 84 ? 23.158 -4.645 -16.145 1.00 61.34 84 PHE A N 1
ATOM 691 C CA . PHE A 1 84 ? 21.932 -5.342 -16.560 1.00 61.34 84 PHE A CA 1
ATOM 692 C C . PHE A 1 84 ? 20.673 -4.738 -15.918 1.00 61.34 84 PHE A C 1
ATOM 694 O O . PHE A 1 84 ? 20.310 -5.033 -14.782 1.00 61.34 84 PHE A O 1
ATOM 701 N N . LEU A 1 85 ? 20.017 -3.900 -16.727 1.00 68.00 85 LEU A N 1
ATOM 702 C CA . LEU A 1 85 ? 18.790 -3.141 -16.484 1.00 68.00 85 LEU A CA 1
ATOM 703 C C . LEU A 1 85 ? 17.855 -3.713 -15.409 1.00 68.00 85 LEU A C 1
ATOM 705 O O . LEU A 1 85 ? 17.073 -4.642 -15.646 1.00 68.00 85 LEU A O 1
ATOM 709 N N . TYR A 1 86 ? 17.823 -3.021 -14.279 1.00 79.25 86 TYR A N 1
ATOM 710 C CA . TYR A 1 86 ? 16.615 -2.920 -13.481 1.00 79.25 86 TYR A CA 1
ATOM 711 C C . TYR A 1 86 ? 16.175 -1.459 -13.403 1.00 79.25 86 TYR A C 1
ATOM 713 O O . TYR A 1 86 ? 16.988 -0.541 -13.483 1.00 79.25 86 TYR A O 1
ATOM 721 N N . THR A 1 87 ? 14.875 -1.240 -13.252 1.00 86.00 87 THR A N 1
ATOM 722 C CA . THR A 1 87 ? 14.308 0.084 -12.997 1.00 86.00 87 THR A CA 1
ATOM 723 C C . THR A 1 87 ? 13.575 0.022 -11.660 1.00 86.00 87 THR A C 1
ATOM 725 O O . THR A 1 87 ? 12.675 -0.814 -11.517 1.00 86.00 87 THR A O 1
ATOM 728 N N . PRO A 1 88 ? 13.972 0.821 -10.653 1.00 89.12 88 PRO A N 1
ATOM 729 C CA . PRO A 1 88 ? 13.254 0.873 -9.386 1.00 89.12 88 PRO A CA 1
ATOM 730 C C . PRO A 1 88 ? 11.846 1.435 -9.607 1.00 89.12 88 PRO A C 1
ATOM 732 O O . PRO A 1 88 ? 11.669 2.380 -10.368 1.00 89.12 88 PRO A O 1
ATOM 735 N N . THR A 1 89 ? 10.853 0.843 -8.950 1.00 91.25 89 THR A N 1
ATOM 736 C CA . THR A 1 89 ? 9.439 1.239 -9.040 1.00 91.25 89 THR A CA 1
ATOM 737 C C . THR A 1 89 ? 8.926 1.685 -7.678 1.00 91.25 89 THR A C 1
ATOM 739 O O . THR A 1 89 ? 9.454 1.276 -6.642 1.00 91.25 89 THR A O 1
ATOM 742 N N . THR A 1 90 ? 7.864 2.491 -7.651 1.00 91.44 90 THR A N 1
ATOM 743 C CA . THR A 1 90 ? 7.268 2.937 -6.381 1.00 91.44 90 THR A CA 1
ATOM 744 C C . THR A 1 90 ? 6.653 1.768 -5.607 1.00 91.44 90 THR A C 1
ATOM 746 O O . THR A 1 90 ? 6.833 1.650 -4.392 1.00 91.44 90 THR A O 1
ATOM 749 N N . TYR A 1 91 ? 5.942 0.880 -6.308 1.00 93.19 91 TYR A N 1
ATOM 750 C CA . TYR A 1 91 ? 5.226 -0.249 -5.716 1.00 93.19 91 TYR A CA 1
ATOM 751 C C . TYR A 1 91 ? 5.843 -1.598 -6.123 1.00 93.19 91 TYR A C 1
ATOM 753 O O . TYR A 1 91 ? 6.524 -1.687 -7.150 1.00 93.19 91 TYR A O 1
ATOM 761 N N . PRO A 1 92 ? 5.594 -2.676 -5.351 1.00 93.50 92 PRO A N 1
ATOM 762 C CA . PRO A 1 92 ? 5.964 -4.036 -5.735 1.00 93.50 92 PRO A CA 1
ATOM 763 C C . PRO A 1 92 ? 5.401 -4.427 -7.105 1.00 93.50 92 PRO A C 1
ATOM 765 O O . PRO A 1 92 ? 4.209 -4.238 -7.369 1.00 93.50 92 PRO A O 1
ATOM 768 N N . VAL A 1 93 ? 6.246 -5.003 -7.961 1.00 94.25 93 VAL A N 1
ATOM 769 C CA . VAL A 1 93 ? 5.883 -5.372 -9.336 1.00 94.25 93 VAL A CA 1
ATOM 770 C C . VAL A 1 93 ? 5.431 -6.829 -9.371 1.00 94.25 93 VAL A C 1
ATOM 772 O O . VAL A 1 93 ? 6.263 -7.730 -9.379 1.00 94.25 93 VAL A O 1
ATOM 775 N N . VAL A 1 94 ? 4.121 -7.080 -9.432 1.00 94.88 94 VAL A N 1
ATOM 776 C CA . VAL A 1 94 ? 3.577 -8.445 -9.576 1.00 94.88 94 VAL A CA 1
ATOM 777 C C . VAL A 1 94 ? 3.799 -8.941 -10.999 1.00 94.88 94 VAL A C 1
ATOM 779 O O . VAL A 1 94 ? 4.369 -10.010 -11.220 1.00 94.88 94 VAL A O 1
ATOM 782 N N . LYS A 1 95 ? 3.379 -8.139 -11.980 1.00 94.50 95 LYS A N 1
ATOM 783 C CA . LYS A 1 95 ? 3.517 -8.454 -13.403 1.00 94.50 95 LYS A CA 1
ATOM 784 C C . LYS A 1 95 ? 3.858 -7.188 -14.188 1.00 94.50 95 LYS A C 1
ATOM 786 O O . LYS A 1 95 ? 3.031 -6.276 -14.214 1.00 94.50 95 LYS A O 1
ATOM 791 N N . PRO A 1 96 ? 5.021 -7.117 -14.848 1.00 94.44 96 PRO A N 1
ATOM 792 C CA . PRO A 1 96 ? 5.323 -6.003 -15.733 1.00 94.44 96 PRO A CA 1
ATOM 793 C C . PRO A 1 96 ? 4.470 -6.080 -17.007 1.00 94.44 96 PRO A C 1
ATOM 795 O O . PRO A 1 96 ? 4.174 -7.169 -17.506 1.00 94.44 96 PRO A O 1
ATOM 798 N N . VAL A 1 97 ? 4.058 -4.923 -17.522 1.00 94.06 97 VAL A N 1
ATOM 799 C CA . VAL A 1 97 ? 3.233 -4.803 -18.734 1.00 94.06 97 VAL A CA 1
ATOM 800 C C . VAL A 1 97 ? 4.034 -4.141 -19.847 1.00 94.06 97 VAL A C 1
ATOM 802 O O . VAL A 1 97 ? 4.165 -4.716 -20.928 1.00 94.06 97 VAL A O 1
ATOM 805 N N . SER A 1 98 ? 4.605 -2.965 -19.584 1.00 92.44 98 SER A N 1
ATOM 806 C CA . SER A 1 98 ? 5.394 -2.231 -20.569 1.00 92.44 98 SER A CA 1
ATOM 807 C C . SER A 1 98 ? 6.495 -1.399 -19.906 1.00 92.44 98 SER A C 1
ATOM 809 O O . SER A 1 98 ? 6.365 -0.957 -18.765 1.00 92.44 98 SER A O 1
ATOM 811 N N . LEU A 1 99 ? 7.604 -1.212 -20.624 1.00 90.56 99 LEU A N 1
ATOM 812 C CA . LEU A 1 99 ? 8.668 -0.283 -20.257 1.00 90.56 99 LEU A CA 1
ATOM 813 C C . LEU A 1 99 ? 9.111 0.457 -21.518 1.00 90.56 99 LEU A C 1
ATOM 815 O O . LEU A 1 99 ? 9.632 -0.149 -22.463 1.00 90.56 99 LEU A O 1
ATOM 819 N N . THR A 1 100 ? 8.873 1.764 -21.532 1.00 89.94 100 THR A N 1
ATOM 820 C CA . THR A 1 100 ? 9.097 2.619 -22.700 1.00 89.94 100 THR A CA 1
ATOM 821 C C . THR A 1 100 ? 9.958 3.812 -22.314 1.00 89.94 100 THR A C 1
ATOM 823 O O . THR A 1 100 ? 9.703 4.445 -21.299 1.00 89.94 100 THR A O 1
ATOM 826 N N . GLY A 1 101 ? 10.984 4.107 -23.109 1.00 87.12 101 GLY A N 1
ATOM 827 C CA . GLY A 1 101 ? 11.871 5.252 -22.924 1.00 87.12 101 GLY A CA 1
ATOM 828 C C . GLY A 1 101 ? 11.471 6.424 -23.817 1.00 87.12 101 GLY A C 1
ATOM 829 O O . GLY A 1 101 ? 11.280 6.242 -25.024 1.00 87.12 101 GLY A O 1
ATOM 830 N N . PHE A 1 102 ? 11.395 7.623 -23.250 1.00 85.62 102 PHE A N 1
ATOM 831 C CA . PHE A 1 102 ? 11.053 8.870 -23.927 1.00 85.62 102 PHE A CA 1
ATOM 832 C C . PHE A 1 102 ? 12.139 9.928 -23.718 1.00 85.62 102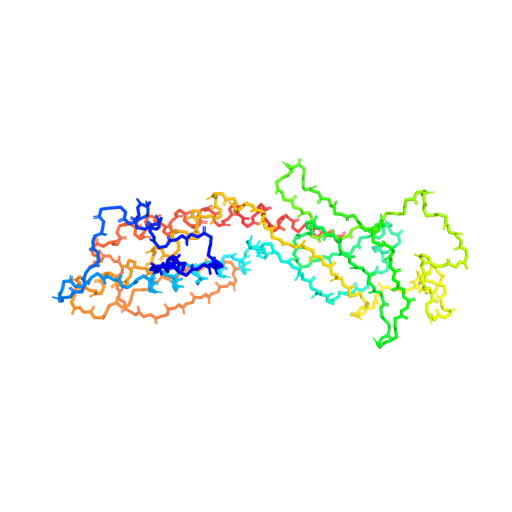 PHE A C 1
ATOM 834 O O . PHE A 1 102 ? 12.691 10.080 -22.634 1.00 85.62 102 PHE A O 1
ATOM 841 N N . LEU A 1 103 ? 12.418 10.708 -24.764 1.00 82.75 103 LEU A N 1
ATOM 842 C CA . LEU A 1 103 ? 13.121 11.986 -24.641 1.00 82.75 103 LEU A CA 1
ATOM 843 C C . LEU A 1 103 ? 12.135 13.091 -24.998 1.00 82.75 103 LEU A C 1
ATOM 845 O O . LEU A 1 103 ? 11.736 13.238 -26.158 1.00 82.75 103 LEU A O 1
ATOM 849 N N . GLY A 1 104 ? 11.690 13.829 -23.981 1.00 81.88 104 GLY A N 1
ATOM 850 C CA . GLY A 1 104 ? 10.540 14.716 -24.119 1.00 81.88 104 GLY A CA 1
ATOM 851 C C . GLY A 1 104 ? 9.302 13.913 -24.526 1.00 81.88 104 GLY A C 1
ATOM 852 O O . GLY A 1 104 ? 8.899 12.997 -23.823 1.00 81.88 104 GLY A O 1
ATOM 853 N N . GLN A 1 105 ? 8.716 14.232 -25.680 1.00 83.69 105 GLN A N 1
ATOM 854 C CA . GL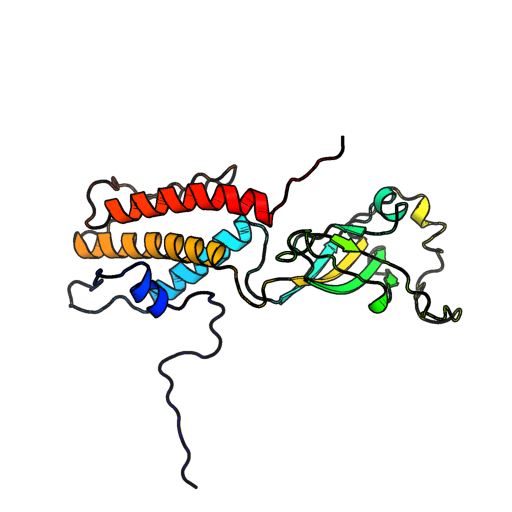N A 1 105 ? 7.540 13.525 -26.212 1.00 83.69 105 GLN A CA 1
ATOM 855 C C . GLN A 1 105 ? 7.897 12.427 -27.227 1.00 83.69 105 GLN A C 1
ATOM 857 O O . GLN A 1 105 ? 7.021 11.715 -27.716 1.00 83.69 105 GLN A O 1
ATOM 862 N N . VAL A 1 106 ? 9.179 12.283 -27.579 1.00 80.19 106 VAL A N 1
ATOM 863 C CA . VAL A 1 106 ? 9.608 11.348 -28.622 1.00 80.19 106 VAL A CA 1
ATOM 864 C C . VAL A 1 106 ? 9.971 10.014 -27.985 1.00 80.19 106 VAL A C 1
ATOM 866 O O . VAL A 1 106 ? 10.975 9.915 -27.271 1.00 80.19 106 VAL A O 1
ATOM 869 N N . LYS A 1 107 ? 9.183 8.973 -28.286 1.00 83.44 107 LYS A N 1
ATOM 870 C CA . LYS A 1 107 ? 9.515 7.585 -27.941 1.00 83.44 107 LYS A CA 1
ATOM 871 C C . LYS A 1 107 ? 10.887 7.256 -28.524 1.00 83.44 107 LYS A C 1
ATOM 873 O O . LYS A 1 107 ? 11.097 7.460 -29.709 1.00 83.44 107 LYS A O 1
ATOM 878 N N . GLN A 1 108 ? 11.821 6.779 -27.714 1.00 77.75 108 GLN A N 1
ATOM 879 C CA . GLN A 1 108 ? 13.152 6.365 -28.172 1.00 77.75 108 GLN A CA 1
ATOM 880 C C . GLN A 1 108 ? 13.236 4.848 -28.311 1.00 77.75 108 GLN A C 1
ATOM 882 O O . GLN A 1 108 ? 13.773 4.331 -29.290 1.00 77.75 108 GLN A O 1
ATOM 887 N N . LEU A 1 109 ? 12.688 4.150 -27.318 1.00 78.12 109 LEU A N 1
ATOM 888 C CA . LEU A 1 109 ? 12.847 2.720 -27.116 1.00 78.12 109 LEU A CA 1
ATOM 889 C C . LEU A 1 109 ? 11.589 2.163 -26.458 1.00 78.12 109 LEU A C 1
ATOM 891 O O . LEU A 1 109 ? 10.993 2.797 -25.593 1.00 78.12 109 LEU A O 1
ATOM 895 N N . GLN A 1 110 ? 11.223 0.945 -26.827 1.00 85.00 110 GLN A N 1
ATOM 896 C CA . GLN A 1 110 ? 10.241 0.151 -26.107 1.00 85.00 110 GLN A CA 1
ATOM 897 C C . GLN A 1 110 ? 10.769 -1.270 -26.003 1.00 85.00 110 GLN A C 1
ATOM 899 O O . GLN A 1 110 ? 11.120 -1.868 -27.024 1.00 85.00 110 GLN A O 1
ATOM 904 N N . TYR A 1 111 ? 10.837 -1.791 -24.780 1.00 82.94 111 TYR A N 1
ATOM 905 C CA . TYR A 1 111 ? 11.249 -3.170 -24.573 1.00 82.94 111 TYR A CA 1
ATOM 906 C C . TYR A 1 111 ? 10.113 -4.139 -24.914 1.00 82.94 111 TYR A C 1
ATOM 908 O O . TYR A 1 111 ? 8.943 -3.839 -24.653 1.00 82.94 111 TYR A O 1
ATOM 916 N N . PRO A 1 112 ? 10.437 -5.321 -25.464 1.00 83.56 112 PRO A N 1
ATOM 917 C CA . PRO A 1 112 ? 9.458 -6.384 -25.602 1.00 83.56 112 PRO A CA 1
ATOM 918 C C . PRO A 1 112 ? 8.953 -6.821 -24.228 1.00 83.56 112 PRO A C 1
ATOM 920 O O . PRO A 1 112 ? 9.748 -7.044 -23.317 1.00 83.56 112 PRO A O 1
ATOM 923 N N . SER A 1 113 ? 7.646 -7.049 -24.102 1.00 84.62 113 SER A N 1
ATOM 924 C CA . SER A 1 113 ? 7.030 -7.517 -22.851 1.00 84.62 113 SER A CA 1
ATOM 925 C C . SER A 1 113 ? 7.632 -8.833 -22.341 1.00 84.62 113 SER A C 1
ATOM 927 O O . SER A 1 113 ? 7.771 -9.010 -21.138 1.00 84.62 113 SER A O 1
ATOM 929 N N . GLN A 1 114 ? 8.065 -9.722 -23.242 1.00 83.81 114 GLN A N 1
ATOM 930 C CA . GLN A 1 114 ? 8.741 -10.985 -22.907 1.00 83.81 114 GLN A CA 1
ATOM 931 C C . GLN A 1 114 ? 10.119 -10.821 -22.244 1.00 83.81 114 GLN A C 1
ATOM 933 O O . GLN A 1 114 ? 10.617 -11.778 -21.660 1.00 83.81 114 GLN A O 1
ATOM 938 N N . TRP A 1 115 ? 10.751 -9.647 -22.352 1.00 85.62 115 TRP A N 1
ATOM 939 C CA . TRP A 1 115 ? 11.999 -9.356 -21.639 1.00 85.62 115 TRP A CA 1
ATOM 940 C C . TRP A 1 115 ? 11.743 -8.772 -20.254 1.00 85.62 115 TRP A C 1
ATOM 942 O O . TRP A 1 115 ? 12.665 -8.697 -19.448 1.00 85.62 115 TRP A O 1
ATOM 952 N N . LEU A 1 116 ? 10.516 -8.334 -19.971 1.00 88.75 116 LEU A N 1
ATOM 953 C CA . LEU A 1 116 ? 10.183 -7.745 -18.687 1.00 88.75 116 LEU A CA 1
ATOM 954 C C . LEU A 1 116 ? 9.883 -8.856 -17.688 1.00 88.75 116 LEU A C 1
ATOM 956 O O . LEU A 1 116 ? 8.996 -9.685 -17.894 1.00 88.75 116 LEU A O 1
ATOM 960 N N . VAL A 1 117 ? 10.614 -8.848 -16.582 1.00 89.62 117 VAL A N 1
ATOM 961 C CA . VAL A 1 117 ? 10.520 -9.868 -15.543 1.00 89.62 117 VAL A CA 1
ATOM 962 C C . VAL A 1 117 ? 10.294 -9.194 -14.194 1.00 89.62 117 VAL A C 1
ATOM 964 O O . VAL A 1 117 ? 10.933 -8.196 -13.859 1.00 89.62 117 VAL A O 1
ATOM 967 N N . SER A 1 118 ? 9.376 -9.751 -13.406 1.00 92.19 118 SER A N 1
ATOM 968 C CA . SER A 1 118 ? 9.256 -9.482 -11.975 1.00 92.19 118 SER A CA 1
ATOM 969 C C . SER A 1 118 ? 9.904 -10.608 -11.179 1.00 92.19 118 SER A C 1
ATOM 971 O O . SER A 1 118 ? 9.955 -11.762 -11.609 1.00 92.19 118 SER A O 1
ATOM 973 N N . ARG A 1 119 ? 10.398 -10.278 -9.987 1.00 89.81 119 ARG A N 1
ATOM 974 C CA . ARG A 1 119 ? 10.975 -11.252 -9.063 1.00 89.81 119 ARG A CA 1
ATOM 975 C C . ARG A 1 119 ? 10.214 -11.213 -7.746 1.00 89.81 119 ARG A C 1
ATOM 977 O O . ARG A 1 119 ? 9.948 -10.133 -7.217 1.00 89.81 119 ARG A O 1
ATOM 984 N N . LYS A 1 120 ? 9.903 -12.392 -7.212 1.00 90.44 120 LYS A N 1
ATOM 985 C CA . LYS A 1 120 ? 9.398 -12.543 -5.846 1.00 90.44 120 LYS A CA 1
ATOM 986 C C . LYS A 1 120 ? 10.523 -12.384 -4.829 1.00 90.44 120 LYS A C 1
ATOM 988 O O . LYS A 1 120 ? 11.669 -12.734 -5.117 1.00 90.44 120 LYS A O 1
ATOM 993 N N . THR A 1 121 ? 10.198 -11.883 -3.646 1.00 86.00 121 THR A N 1
ATOM 994 C CA . THR A 1 121 ? 11.102 -11.924 -2.493 1.00 86.00 121 THR A CA 1
ATOM 995 C C . THR A 1 121 ? 11.427 -13.372 -2.115 1.00 86.00 121 THR A C 1
ATOM 997 O O . THR A 1 121 ? 10.756 -14.306 -2.555 1.00 86.00 121 THR A O 1
ATOM 1000 N N . SER A 1 122 ? 12.500 -13.584 -1.351 1.00 84.50 122 SER A N 1
ATOM 1001 C CA . SER A 1 122 ? 13.017 -14.931 -1.050 1.00 84.50 122 SER A CA 1
ATOM 1002 C C . SER A 1 122 ? 12.021 -15.842 -0.322 1.00 84.50 122 SER A C 1
ATOM 1004 O O . SER A 1 122 ? 12.116 -17.058 -0.432 1.00 84.50 122 SER A O 1
ATOM 1006 N N . ASP A 1 123 ? 11.078 -15.260 0.408 1.00 82.88 123 ASP A N 1
ATOM 1007 C CA . ASP A 1 123 ? 9.966 -15.938 1.077 1.00 82.88 123 ASP A CA 1
ATOM 1008 C C . ASP A 1 123 ? 8.796 -16.286 0.137 1.00 82.88 123 ASP A C 1
ATOM 1010 O O . ASP A 1 123 ? 7.940 -17.082 0.500 1.00 82.88 123 ASP A O 1
ATOM 1014 N N . GLY A 1 124 ? 8.760 -15.739 -1.082 1.00 82.50 124 GLY A N 1
ATOM 1015 C CA . GLY A 1 124 ? 7.759 -16.051 -2.106 1.00 82.50 124 GLY A CA 1
ATOM 1016 C C . GLY A 1 124 ? 6.405 -15.344 -1.954 1.00 82.50 124 GLY A C 1
ATOM 1017 O O . GLY A 1 124 ? 5.549 -15.501 -2.836 1.00 82.50 124 GLY A O 1
ATOM 1018 N N . GLU A 1 125 ? 6.236 -14.556 -0.891 1.00 82.44 125 GLU A N 1
ATOM 1019 C CA . GLU A 1 125 ? 4.978 -13.901 -0.504 1.00 82.44 125 GLU A CA 1
ATOM 1020 C C . GLU A 1 125 ? 4.806 -12.512 -1.138 1.00 82.44 125 GLU A C 1
ATOM 1022 O O . GLU A 1 125 ? 3.695 -12.116 -1.493 1.00 82.44 125 GLU A O 1
ATOM 1027 N N . THR A 1 126 ? 5.902 -11.771 -1.343 1.00 86.81 126 THR A N 1
ATOM 1028 C CA . THR A 1 126 ? 5.869 -10.421 -1.933 1.00 86.81 126 THR A CA 1
ATOM 1029 C C . THR A 1 126 ? 6.742 -10.316 -3.188 1.00 86.81 126 THR A C 1
ATOM 1031 O O . THR A 1 126 ? 7.364 -11.286 -3.630 1.00 86.81 126 THR A O 1
ATOM 1034 N N . TYR A 1 127 ? 6.756 -9.139 -3.816 1.00 90.94 127 TYR A N 1
ATOM 1035 C CA . TYR A 1 127 ? 7.542 -8.855 -5.017 1.00 90.94 127 TYR A CA 1
ATOM 1036 C C . TYR A 1 127 ? 8.523 -7.713 -4.772 1.00 90.94 127 TYR A C 1
ATOM 1038 O O . TYR A 1 127 ? 8.264 -6.804 -3.983 1.00 90.94 127 TYR A O 1
ATOM 1046 N N . TYR A 1 128 ? 9.641 -7.728 -5.495 1.00 90.12 128 TYR A N 1
ATOM 1047 C CA . TYR A 1 128 ? 10.576 -6.609 -5.475 1.00 90.12 128 TYR A CA 1
ATOM 1048 C C . TYR A 1 128 ? 9.949 -5.346 -6.087 1.00 90.12 128 TYR A C 1
ATOM 1050 O O . TYR A 1 128 ? 9.179 -5.401 -7.049 1.00 90.12 128 TYR A O 1
ATOM 1058 N N . ARG A 1 129 ? 10.344 -4.183 -5.557 1.00 91.19 129 ARG A N 1
ATOM 1059 C CA . ARG A 1 129 ? 10.041 -2.843 -6.098 1.00 91.19 129 ARG A CA 1
ATOM 1060 C C . ARG A 1 129 ? 10.984 -2.483 -7.250 1.00 91.19 129 ARG A C 1
ATOM 1062 O O . ARG A 1 129 ? 11.667 -1.460 -7.233 1.00 91.19 129 ARG A O 1
ATOM 1069 N N . LYS A 1 130 ? 11.145 -3.426 -8.175 1.00 89.25 130 LYS A N 1
ATOM 1070 C CA . LYS A 1 130 ? 12.063 -3.341 -9.308 1.00 89.25 130 LYS A CA 1
ATOM 1071 C C . LYS A 1 130 ? 11.464 -4.089 -10.487 1.00 89.25 130 LYS A C 1
ATOM 1073 O O . LYS A 1 130 ? 10.995 -5.218 -10.334 1.00 89.25 130 LYS A O 1
ATOM 1078 N N . LEU A 1 131 ? 11.540 -3.476 -11.658 1.00 89.38 131 LEU A N 1
ATOM 1079 C CA . LEU A 1 131 ? 11.288 -4.127 -12.934 1.00 89.38 131 LEU A CA 1
ATOM 1080 C C . LEU A 1 131 ? 12.630 -4.557 -13.524 1.00 89.38 131 LEU A C 1
ATOM 1082 O O . LEU A 1 131 ? 13.545 -3.742 -13.597 1.00 89.38 131 LEU A O 1
ATOM 1086 N N . PHE A 1 132 ? 12.754 -5.815 -13.941 1.00 87.38 132 PHE A N 1
ATOM 1087 C CA . PHE A 1 132 ? 13.978 -6.342 -14.546 1.00 87.38 132 PHE A CA 1
ATOM 1088 C C . PHE A 1 132 ? 13.796 -6.499 -16.051 1.00 87.38 132 PHE A C 1
ATOM 1090 O O . PHE A 1 132 ? 12.734 -6.928 -16.504 1.00 87.38 132 PHE A O 1
ATOM 1097 N N . VAL A 1 133 ? 14.840 -6.194 -16.821 1.00 84.50 133 VAL A N 1
ATOM 1098 C CA . VAL A 1 133 ? 14.864 -6.433 -18.267 1.00 84.50 133 VAL A CA 1
ATOM 1099 C C . VAL A 1 133 ? 15.902 -7.509 -18.569 1.00 84.50 133 VAL A C 1
ATOM 1101 O O . VAL A 1 133 ? 17.104 -7.282 -18.452 1.00 84.50 133 VAL A O 1
ATOM 1104 N N . VAL A 1 134 ? 15.432 -8.692 -18.961 1.00 80.06 134 VAL A N 1
ATOM 1105 C CA . VAL A 1 134 ? 16.263 -9.866 -19.244 1.00 80.06 134 VAL A CA 1
ATOM 1106 C C . VAL A 1 134 ? 16.002 -10.341 -20.675 1.00 80.06 134 VAL A C 1
ATOM 1108 O O . VAL A 1 134 ? 14.910 -10.832 -20.966 1.00 80.06 134 VAL A O 1
ATOM 1111 N N . PRO A 1 135 ? 16.982 -10.228 -21.589 1.00 75.06 135 PRO A N 1
ATOM 1112 C CA . PRO A 1 135 ? 16.834 -10.735 -22.947 1.00 75.06 135 PRO A CA 1
ATOM 1113 C C . PRO A 1 135 ? 16.650 -12.258 -22.968 1.00 75.06 135 PRO A C 1
ATOM 1115 O O . PRO A 1 135 ? 17.444 -12.997 -22.386 1.00 75.06 135 PRO A O 1
ATOM 1118 N N . THR A 1 136 ? 15.629 -12.746 -23.673 1.00 65.38 136 THR A N 1
ATOM 1119 C CA . THR A 1 136 ? 15.412 -14.184 -23.901 1.00 65.38 136 THR A CA 1
ATOM 1120 C C . THR A 1 136 ? 15.910 -14.596 -25.292 1.00 65.38 136 THR A C 1
ATOM 1122 O O . THR A 1 136 ? 15.728 -13.866 -26.268 1.00 65.38 136 THR A O 1
ATOM 1125 N N . GLN A 1 137 ? 16.536 -15.779 -25.397 1.00 52.25 137 GLN A N 1
ATOM 1126 C CA . GLN A 1 137 ? 17.194 -16.278 -26.624 1.00 52.25 137 GLN A CA 1
ATOM 1127 C C . GLN A 1 137 ? 16.242 -16.506 -27.820 1.00 52.25 137 GLN A C 1
ATOM 1129 O O . GLN A 1 137 ? 16.696 -16.755 -28.932 1.00 52.25 137 GLN A O 1
ATOM 1134 N N . SER A 1 138 ? 14.927 -16.418 -27.613 1.00 46.25 138 SER A N 1
ATOM 1135 C CA . SER A 1 138 ? 13.893 -16.668 -28.626 1.00 46.25 138 SER A CA 1
ATOM 1136 C C . SER A 1 138 ? 13.392 -15.415 -29.342 1.00 46.25 138 SER A C 1
ATOM 1138 O O . SER A 1 138 ? 12.618 -15.533 -30.293 1.00 46.25 138 SER A O 1
ATOM 1140 N N . ALA A 1 139 ? 13.836 -14.217 -28.952 1.00 44.06 139 ALA A N 1
ATOM 1141 C CA . ALA A 1 139 ? 13.690 -13.077 -29.839 1.00 44.06 139 ALA A CA 1
ATOM 1142 C C . ALA A 1 139 ? 14.698 -13.281 -30.970 1.00 44.06 139 ALA A C 1
ATOM 1144 O O . ALA A 1 139 ? 15.868 -12.925 -30.838 1.00 44.06 139 ALA A O 1
ATOM 1145 N N . THR A 1 140 ? 14.257 -13.866 -32.087 1.00 38.25 140 THR A N 1
ATOM 1146 C CA . THR A 1 140 ? 14.908 -13.575 -33.359 1.00 38.25 140 THR A CA 1
ATOM 1147 C C . THR A 1 140 ? 14.954 -12.058 -33.435 1.00 38.25 140 THR A C 1
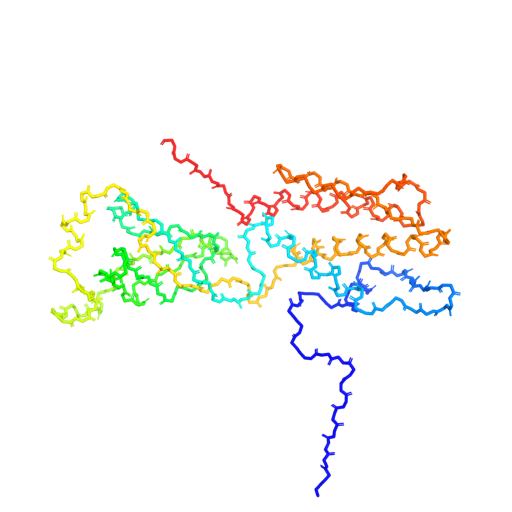ATOM 1149 O O . THR A 1 140 ? 13.941 -11.391 -33.643 1.00 38.25 140 THR A O 1
ATOM 1152 N N . VAL A 1 141 ? 16.133 -11.492 -33.189 1.00 42.59 141 VAL A N 1
ATOM 1153 C CA . VAL A 1 141 ? 16.430 -10.117 -33.553 1.00 42.59 141 VAL A CA 1
ATOM 1154 C C . VAL A 1 141 ? 16.529 -10.163 -35.071 1.00 42.59 141 VAL A C 1
ATOM 1156 O O . VAL A 1 141 ? 17.604 -10.103 -35.656 1.00 42.59 141 VAL A O 1
ATOM 1159 N N . GLN A 1 142 ? 15.382 -10.347 -35.732 1.00 37.75 142 GLN A N 1
ATOM 1160 C CA . GLN A 1 142 ? 15.228 -9.765 -37.040 1.00 37.75 142 GLN A CA 1
ATOM 1161 C C . GLN A 1 142 ? 15.539 -8.299 -36.805 1.00 37.75 142 GLN A C 1
ATOM 1163 O O . GLN A 1 142 ? 14.996 -7.666 -35.895 1.00 37.75 142 GLN A O 1
ATOM 1168 N N . THR A 1 143 ? 16.434 -7.766 -37.616 1.00 41.44 143 THR A N 1
ATOM 1169 C CA . THR A 1 143 ? 16.813 -6.354 -37.698 1.00 41.44 143 THR A CA 1
ATOM 1170 C C . THR A 1 143 ? 15.617 -5.454 -38.085 1.00 41.44 143 THR A C 1
ATOM 1172 O O . THR A 1 143 ? 15.784 -4.375 -38.638 1.00 41.44 143 THR A O 1
ATOM 1175 N N . GLN A 1 144 ? 14.395 -5.912 -37.798 1.00 38.88 144 GLN A N 1
ATOM 1176 C CA . GLN A 1 144 ? 13.108 -5.258 -37.791 1.00 38.88 144 GLN A CA 1
ATOM 1177 C C . GLN A 1 144 ? 12.287 -5.821 -36.609 1.00 38.88 144 GLN A C 1
ATOM 1179 O O . GLN A 1 144 ? 11.783 -6.938 -36.672 1.00 38.88 144 GLN A O 1
ATOM 1184 N N . GLY A 1 145 ? 12.115 -5.046 -35.532 1.00 39.41 145 GLY A N 1
ATOM 1185 C CA . GLY A 1 145 ? 10.829 -5.091 -34.820 1.00 39.41 145 GLY A CA 1
ATOM 1186 C C . GLY A 1 145 ? 10.755 -5.450 -33.335 1.00 39.41 145 GLY A C 1
ATOM 1187 O O . GLY A 1 145 ? 9.651 -5.354 -32.813 1.00 39.41 145 GLY A O 1
ATOM 1188 N N . VAL A 1 146 ? 11.829 -5.788 -32.607 1.00 41.06 146 VAL A N 1
ATOM 1189 C CA . VAL A 1 146 ? 11.673 -6.100 -31.156 1.00 41.06 146 VAL A CA 1
ATOM 1190 C C . VAL A 1 146 ? 12.449 -5.185 -30.204 1.00 41.06 146 VAL A C 1
ATOM 1192 O O . VAL A 1 146 ? 12.336 -5.268 -28.989 1.00 41.06 146 VAL A O 1
ATOM 1195 N N . SER A 1 147 ? 13.143 -4.193 -30.743 1.00 44.72 147 SER A N 1
ATOM 1196 C CA . SER A 1 147 ? 13.466 -2.955 -30.033 1.00 44.72 147 SER A CA 1
ATOM 1197 C C . SER A 1 147 ? 13.299 -1.862 -31.069 1.00 44.72 147 SER A C 1
ATOM 1199 O O . SER A 1 147 ? 14.166 -1.667 -31.916 1.00 44.72 147 SER A O 1
ATOM 1201 N N . MET A 1 148 ? 12.116 -1.250 -31.118 1.00 44.62 148 MET A N 1
ATOM 1202 C CA . MET A 1 148 ? 11.842 -0.198 -32.094 1.00 44.62 148 MET A CA 1
ATOM 1203 C C . MET A 1 148 ? 12.645 1.041 -31.698 1.00 44.62 148 MET A C 1
ATOM 1205 O O . MET A 1 148 ? 12.183 1.863 -30.911 1.00 44.62 148 MET A O 1
ATOM 1209 N N . LEU A 1 149 ? 13.868 1.116 -32.220 1.00 49.84 149 LEU A N 1
ATOM 1210 C CA . LEU A 1 149 ? 14.704 2.306 -32.264 1.00 49.84 149 LEU A CA 1
ATOM 1211 C C . LEU A 1 149 ? 13.964 3.352 -33.089 1.00 49.84 149 LEU A C 1
ATOM 1213 O O . LEU A 1 149 ? 13.984 3.311 -34.315 1.00 49.84 149 LEU A O 1
ATOM 1217 N N . TYR A 1 150 ? 13.231 4.232 -32.419 1.00 48.09 150 TYR A N 1
ATOM 1218 C CA . TYR A 1 150 ? 12.350 5.189 -33.093 1.00 48.09 150 TYR A CA 1
ATOM 1219 C C . TYR A 1 150 ? 13.072 6.504 -33.440 1.00 48.09 150 TYR A C 1
ATOM 1221 O O . TYR A 1 150 ? 12.574 7.329 -34.197 1.00 48.09 150 TYR A O 1
ATOM 1229 N N . SER A 1 151 ? 14.291 6.679 -32.938 1.00 43.00 151 SER A N 1
ATOM 1230 C CA . SER A 1 151 ? 15.162 7.822 -33.187 1.00 43.00 151 SER A CA 1
ATOM 1231 C C . SER A 1 151 ? 16.585 7.283 -33.300 1.00 43.00 151 SER A C 1
ATOM 1233 O O . SER A 1 151 ? 16.976 6.452 -32.485 1.00 43.00 151 SER A O 1
ATOM 1235 N N . GLY A 1 152 ? 17.337 7.686 -34.328 1.00 37.25 152 GLY A N 1
ATOM 1236 C CA . GLY A 1 152 ? 18.616 7.097 -34.768 1.00 37.25 152 GLY A CA 1
ATOM 1237 C C . GLY A 1 152 ? 19.802 7.156 -33.789 1.00 37.25 152 GLY A C 1
ATOM 1238 O O . GLY A 1 152 ? 20.950 7.094 -34.219 1.00 37.25 152 GLY A O 1
ATOM 1239 N N . VAL A 1 153 ? 19.556 7.268 -32.485 1.00 39.09 153 VAL A N 1
ATOM 1240 C CA . VAL A 1 153 ? 20.540 7.060 -31.425 1.00 39.09 153 VAL A CA 1
ATOM 1241 C C . VAL A 1 153 ? 20.496 5.585 -31.033 1.00 39.09 153 VAL A C 1
ATOM 1243 O O . VAL A 1 153 ? 19.514 5.115 -30.465 1.00 39.09 153 VAL A O 1
ATOM 1246 N N . LEU A 1 154 ? 21.569 4.843 -31.316 1.00 44.28 154 LEU A N 1
ATOM 1247 C CA . LEU A 1 154 ? 21.755 3.499 -30.765 1.00 44.28 154 LEU A CA 1
ATOM 1248 C C . LEU A 1 154 ? 21.721 3.599 -29.219 1.00 44.28 154 LEU A C 1
ATOM 1250 O O . LEU A 1 154 ? 22.629 4.220 -28.653 1.00 44.28 154 LEU A O 1
ATOM 1254 N N . PRO A 1 155 ? 20.737 3.001 -28.515 1.00 48.09 155 PRO A N 1
ATOM 1255 C CA . PRO A 1 155 ? 20.567 3.118 -27.065 1.00 48.09 155 PRO A CA 1
ATOM 1256 C C . PRO A 1 155 ? 21.808 2.612 -26.338 1.00 48.09 155 PRO A C 1
ATOM 1258 O O . PRO A 1 155 ? 22.248 3.193 -25.354 1.00 48.09 155 PRO A O 1
ATOM 1261 N N . ASN A 1 156 ? 22.449 1.590 -26.902 1.00 52.28 156 ASN A N 1
ATOM 1262 C CA . ASN A 1 156 ? 23.621 0.958 -26.314 1.00 52.28 156 ASN A CA 1
ATOM 1263 C C . ASN A 1 156 ? 24.910 1.781 -26.484 1.00 52.28 156 ASN A C 1
ATOM 1265 O O . ASN A 1 156 ? 25.876 1.511 -25.783 1.00 52.28 156 ASN A O 1
ATOM 1269 N N . VAL A 1 157 ? 24.957 2.770 -27.387 1.00 47.56 157 VAL A N 1
ATOM 1270 C CA . VAL A 1 157 ? 26.195 3.523 -27.686 1.00 47.56 157 VAL A CA 1
ATOM 1271 C C . VAL A 1 157 ? 26.089 4.989 -27.256 1.00 47.56 157 VAL A C 1
ATOM 1273 O O . VAL A 1 157 ? 27.043 5.530 -26.705 1.00 47.56 157 VAL A O 1
ATOM 1276 N N . GLY A 1 158 ? 24.930 5.633 -27.443 1.00 54.59 158 GLY A N 1
ATOM 1277 C CA . GLY A 1 158 ? 24.719 7.031 -27.045 1.00 54.59 158 GLY A CA 1
ATOM 1278 C C . GLY A 1 158 ? 24.328 7.198 -25.574 1.00 54.59 158 GLY A C 1
ATOM 1279 O O . GLY A 1 158 ? 24.890 8.042 -24.876 1.00 54.59 158 GLY A O 1
ATOM 1280 N N . MET A 1 159 ? 23.403 6.367 -25.080 1.00 60.34 159 MET A N 1
ATOM 1281 C CA . MET A 1 159 ? 22.902 6.478 -23.702 1.00 60.34 159 MET A CA 1
ATOM 1282 C C . MET A 1 159 ? 23.845 5.852 -22.674 1.00 60.34 159 MET A C 1
ATOM 1284 O O . MET A 1 159 ? 23.797 6.221 -21.506 1.00 60.34 159 MET A O 1
ATOM 1288 N N . MET A 1 160 ? 24.759 4.970 -23.094 1.00 58.59 160 MET A N 1
ATOM 1289 C CA . MET A 1 160 ? 25.751 4.377 -22.192 1.00 58.59 160 MET A CA 1
ATOM 1290 C C . MET A 1 160 ? 26.732 5.413 -21.622 1.00 58.59 160 MET A C 1
ATOM 1292 O O . MET A 1 160 ? 27.404 5.132 -20.640 1.00 58.59 160 MET A O 1
ATOM 1296 N N . ASN A 1 161 ? 26.803 6.631 -22.166 1.00 66.38 161 ASN A N 1
ATOM 1297 C CA . ASN A 1 161 ? 27.588 7.723 -21.578 1.00 66.38 161 ASN A CA 1
ATOM 1298 C C . ASN A 1 161 ? 26.774 8.642 -20.657 1.00 66.38 161 ASN A C 1
ATOM 1300 O O . ASN A 1 161 ? 27.355 9.454 -19.939 1.00 66.38 161 ASN A O 1
ATOM 1304 N N . TRP A 1 162 ? 25.446 8.539 -20.664 1.00 73.44 162 TRP A N 1
ATOM 1305 C CA . TRP A 1 162 ? 24.588 9.425 -19.889 1.00 73.44 162 TRP A CA 1
ATOM 1306 C C . TRP A 1 162 ? 24.442 8.857 -18.477 1.00 73.44 162 TRP A C 1
ATOM 1308 O O . TRP A 1 162 ? 24.128 7.684 -18.297 1.00 73.44 162 TRP A O 1
ATOM 1318 N N . LYS A 1 163 ? 24.715 9.679 -17.460 1.00 84.25 163 LYS A N 1
ATOM 1319 C CA . LYS A 1 163 ? 24.637 9.250 -16.053 1.00 84.25 163 LYS A CA 1
ATOM 1320 C C . LYS A 1 163 ? 23.207 9.241 -15.527 1.00 84.25 163 LYS A C 1
ATOM 1322 O O . LYS A 1 163 ? 22.857 8.379 -14.732 1.00 84.25 163 LYS A O 1
ATOM 1327 N N . TYR A 1 164 ? 22.400 10.200 -15.968 1.00 86.75 164 TYR A N 1
ATOM 1328 C CA . TYR A 1 164 ? 21.057 10.421 -15.458 1.00 86.75 164 TYR A CA 1
ATOM 1329 C C . TYR A 1 164 ? 20.192 11.113 -16.511 1.00 86.75 164 TYR A C 1
ATOM 1331 O O . TYR A 1 164 ? 20.672 12.028 -17.186 1.00 86.75 164 TYR A O 1
ATOM 1339 N N . ILE A 1 165 ? 18.933 10.689 -16.642 1.00 87.12 165 ILE A N 1
ATOM 1340 C CA . ILE A 1 165 ? 17.912 11.389 -17.434 1.00 87.12 165 ILE A CA 1
ATOM 1341 C C . ILE A 1 165 ? 16.626 11.437 -16.611 1.00 87.12 165 ILE A C 1
ATOM 1343 O O . ILE A 1 165 ? 16.070 10.374 -16.324 1.00 87.12 165 ILE A O 1
ATOM 1347 N N . PRO A 1 166 ? 16.126 12.627 -16.254 1.00 89.06 166 PRO A N 1
ATOM 1348 C CA . PRO A 1 166 ? 14.868 12.734 -15.533 1.00 89.06 166 PRO A CA 1
ATOM 1349 C C . PRO A 1 166 ? 13.689 12.320 -16.422 1.00 89.06 166 PRO A C 1
ATOM 1351 O O . PRO A 1 166 ? 13.669 12.647 -17.611 1.00 89.06 166 PRO A O 1
ATOM 1354 N N . ASN A 1 167 ? 12.692 11.654 -15.834 1.00 89.31 167 ASN A N 1
ATOM 1355 C CA . ASN A 1 167 ? 11.418 11.282 -16.457 1.00 89.31 167 ASN A CA 1
ATOM 1356 C C . ASN A 1 167 ? 11.576 10.606 -17.835 1.00 89.31 167 ASN A C 1
ATOM 1358 O O . ASN A 1 167 ? 10.922 10.973 -18.814 1.00 89.31 167 ASN A O 1
ATOM 1362 N N . TYR A 1 168 ? 12.500 9.652 -17.926 1.00 89.44 168 TYR A N 1
ATOM 1363 C CA . TYR A 1 168 ? 12.805 8.959 -19.174 1.00 89.44 168 TYR A CA 1
ATOM 1364 C C . TYR A 1 168 ? 11.923 7.729 -19.375 1.00 89.44 168 TYR A C 1
ATOM 1366 O O . TYR A 1 168 ? 11.437 7.480 -20.476 1.00 89.44 168 TYR A O 1
ATOM 1374 N N . TRP A 1 169 ? 11.722 6.937 -18.327 1.00 90.81 169 TRP A N 1
ATOM 1375 C CA . TRP A 1 169 ? 10.969 5.696 -18.399 1.00 90.81 169 TRP A CA 1
ATOM 1376 C C . TRP A 1 169 ? 9.496 5.939 -18.091 1.00 90.81 169 TRP A C 1
ATOM 1378 O O . TRP A 1 169 ? 9.147 6.550 -17.089 1.00 90.81 169 TRP A O 1
ATOM 1388 N N . THR A 1 170 ? 8.621 5.374 -18.908 1.00 94.44 170 THR A N 1
ATOM 1389 C CA . THR A 1 170 ? 7.226 5.120 -18.557 1.00 94.44 170 THR A CA 1
ATOM 1390 C C . THR A 1 170 ? 7.082 3.622 -18.344 1.00 94.44 170 THR A C 1
ATOM 1392 O O . THR A 1 170 ? 7.245 2.839 -19.288 1.00 94.44 170 THR A O 1
ATOM 1395 N N . ALA A 1 171 ? 6.836 3.232 -17.095 1.00 94.00 171 ALA A N 1
ATOM 1396 C CA . ALA A 1 171 ? 6.658 1.846 -16.693 1.00 94.00 171 ALA A CA 1
ATOM 1397 C C . ALA A 1 171 ? 5.189 1.584 -16.366 1.00 94.00 171 ALA A C 1
ATOM 1399 O O . ALA A 1 171 ? 4.601 2.266 -15.526 1.00 94.00 171 ALA A O 1
ATOM 1400 N N . GLU A 1 172 ? 4.620 0.561 -16.995 1.00 96.56 172 GLU A N 1
ATOM 1401 C CA . GLU A 1 172 ? 3.298 0.046 -16.659 1.00 96.56 172 GLU A CA 1
ATOM 1402 C C . GLU A 1 172 ? 3.433 -1.349 -16.065 1.00 96.56 172 GLU A C 1
ATOM 1404 O O . GLU A 1 172 ? 4.079 -2.235 -16.639 1.00 96.56 172 GLU A O 1
ATOM 1409 N N . TYR A 1 173 ? 2.805 -1.570 -14.917 1.00 95.81 173 TYR A N 1
ATOM 1410 C CA . TYR A 1 173 ? 2.835 -2.861 -14.247 1.00 95.81 173 TYR A CA 1
ATOM 1411 C C . TYR A 1 173 ? 1.628 -3.077 -13.341 1.00 95.81 173 TYR A C 1
ATOM 1413 O O . TYR A 1 173 ? 0.962 -2.146 -12.895 1.00 95.81 173 TYR A O 1
ATOM 1421 N N . VAL A 1 174 ? 1.350 -4.346 -13.059 1.00 95.94 174 VAL A N 1
ATOM 1422 C CA . VAL A 1 174 ? 0.357 -4.772 -12.077 1.00 95.94 174 VAL A CA 1
ATOM 1423 C C . VAL A 1 174 ? 1.001 -4.786 -10.695 1.00 95.94 174 VAL A C 1
ATOM 1425 O O . VAL A 1 174 ? 2.061 -5.389 -10.508 1.00 95.94 174 VAL A O 1
ATOM 1428 N N . THR A 1 175 ? 0.336 -4.170 -9.723 1.00 94.69 175 THR A N 1
ATOM 1429 C CA . THR A 1 175 ? 0.669 -4.250 -8.296 1.00 94.69 175 THR A CA 1
ATOM 1430 C C . THR A 1 175 ? -0.560 -4.657 -7.487 1.00 94.69 175 THR A C 1
ATOM 1432 O O . THR A 1 175 ? -1.674 -4.623 -8.006 1.00 94.69 175 THR A O 1
ATOM 1435 N N . GLY A 1 176 ? -0.366 -5.001 -6.218 1.00 92.19 176 GLY A N 1
ATOM 1436 C CA . GLY A 1 176 ? -1.413 -5.403 -5.283 1.00 92.19 176 GLY A CA 1
ATOM 1437 C C . GLY A 1 176 ? -1.419 -6.895 -4.970 1.00 92.19 176 GLY A C 1
ATOM 1438 O O . GLY A 1 176 ? -0.577 -7.644 -5.463 1.00 92.19 176 GLY A O 1
ATOM 1439 N N . PHE A 1 177 ? -2.365 -7.325 -4.138 1.00 90.50 177 PHE A N 1
ATOM 1440 C CA . PHE A 1 177 ? -2.492 -8.721 -3.729 1.00 90.50 177 PHE A CA 1
ATOM 1441 C C . PHE A 1 177 ? -3.698 -9.370 -4.403 1.00 90.50 177 PHE A C 1
ATOM 1443 O O . PHE A 1 177 ? -4.747 -8.749 -4.569 1.00 90.50 177 PHE A O 1
ATOM 1450 N N . GLU A 1 178 ? -3.562 -10.647 -4.754 1.00 86.88 178 GLU A N 1
ATOM 1451 C CA . GLU A 1 178 ? -4.714 -11.480 -5.115 1.00 86.88 178 GLU A CA 1
ATOM 1452 C C . GLU A 1 178 ? -5.568 -11.768 -3.873 1.00 86.88 178 GLU A C 1
ATOM 1454 O O . GLU A 1 178 ? -6.790 -11.639 -3.894 1.00 86.88 178 GLU A O 1
ATOM 1459 N N . LYS A 1 179 ? -4.900 -12.088 -2.761 1.00 88.31 179 LYS A N 1
ATOM 1460 C CA . LYS A 1 179 ? -5.497 -12.234 -1.439 1.00 88.31 179 LYS A CA 1
ATOM 1461 C C . LYS A 1 179 ? -4.674 -11.440 -0.440 1.00 88.31 179 LYS A C 1
ATOM 1463 O O . LYS A 1 179 ? -3.490 -11.714 -0.269 1.00 88.31 179 LYS A O 1
ATOM 1468 N N . VAL A 1 180 ? -5.302 -10.464 0.208 1.00 90.56 180 VAL A N 1
ATOM 1469 C CA . VAL A 1 180 ? -4.618 -9.605 1.178 1.00 90.56 180 VAL A CA 1
ATOM 1470 C C . VAL A 1 180 ? -4.178 -10.441 2.389 1.00 90.56 180 VAL A C 1
ATOM 1472 O O . VAL A 1 180 ? -5.000 -11.179 2.946 1.00 90.56 180 VAL A O 1
ATOM 1475 N N . PRO A 1 181 ? -2.897 -10.356 2.788 1.00 91.31 181 PRO A N 1
ATOM 1476 C CA . PRO A 1 181 ? -2.378 -11.010 3.983 1.00 91.31 181 PRO A CA 1
ATOM 1477 C C . PRO A 1 181 ? -3.166 -10.665 5.260 1.00 91.31 181 PRO A C 1
ATOM 1479 O O . PRO A 1 181 ? -3.665 -9.551 5.442 1.00 91.31 181 PRO A O 1
ATOM 1482 N N . ARG A 1 182 ? -3.324 -11.653 6.153 1.00 91.12 182 ARG A N 1
ATOM 1483 C CA . ARG A 1 182 ? -4.186 -11.533 7.347 1.00 91.12 182 ARG A CA 1
ATOM 1484 C C . ARG A 1 182 ? -3.637 -10.547 8.380 1.00 91.12 182 ARG A C 1
ATOM 1486 O O . ARG A 1 182 ? -4.421 -9.933 9.088 1.00 91.12 182 ARG A O 1
ATOM 1493 N N . ASP A 1 183 ? -2.325 -10.399 8.453 1.00 92.38 183 ASP A N 1
ATOM 1494 C CA . ASP A 1 183 ? -1.617 -9.403 9.261 1.00 92.38 183 ASP A CA 1
ATOM 1495 C C . ASP A 1 183 ? -1.982 -7.963 8.858 1.00 92.38 183 ASP A C 1
ATOM 1497 O O . ASP A 1 183 ? -2.319 -7.151 9.716 1.00 92.38 183 ASP A O 1
ATOM 1501 N N . ILE A 1 184 ? -2.006 -7.660 7.555 1.00 93.31 184 ILE A N 1
ATOM 1502 C CA . ILE A 1 184 ? -2.479 -6.370 7.029 1.00 93.31 184 ILE A CA 1
ATOM 1503 C C . ILE A 1 184 ? -3.957 -6.180 7.376 1.00 93.31 184 ILE A C 1
ATOM 1505 O O . ILE A 1 184 ? -4.355 -5.123 7.868 1.00 93.31 184 ILE A O 1
ATOM 1509 N N . MET A 1 185 ? -4.769 -7.210 7.136 1.00 92.81 185 MET A N 1
ATOM 1510 C CA . MET A 1 185 ? -6.208 -7.166 7.389 1.00 92.81 185 MET A CA 1
ATOM 1511 C C . MET A 1 185 ? -6.528 -6.921 8.873 1.00 92.81 185 MET A C 1
ATOM 1513 O O . MET A 1 185 ? -7.418 -6.130 9.178 1.00 92.81 185 MET A O 1
ATOM 1517 N N . ASP A 1 186 ? -5.773 -7.537 9.786 1.00 94.06 186 ASP A N 1
ATOM 1518 C CA . ASP A 1 186 ? -5.904 -7.350 11.235 1.00 94.06 186 ASP A CA 1
ATOM 1519 C C . ASP A 1 186 ? -5.629 -5.904 11.660 1.00 94.06 186 ASP A C 1
ATOM 1521 O O . ASP A 1 186 ? -6.406 -5.299 12.403 1.00 94.06 186 ASP A O 1
ATOM 1525 N N . VAL A 1 187 ? -4.569 -5.298 11.120 1.00 93.88 187 VAL A N 1
ATOM 1526 C CA . VAL A 1 187 ? -4.237 -3.898 11.408 1.00 93.88 187 VAL A CA 1
ATOM 1527 C C . VAL A 1 187 ? -5.309 -2.945 10.876 1.00 93.88 187 VAL A C 1
ATOM 1529 O O . VAL A 1 187 ? -5.733 -2.053 11.610 1.00 93.88 187 VAL A O 1
ATOM 1532 N N . VAL A 1 188 ? -5.807 -3.148 9.651 1.00 93.62 188 VAL A N 1
ATOM 1533 C CA . VAL A 1 188 ? -6.916 -2.336 9.111 1.00 93.62 188 VAL A CA 1
ATOM 1534 C C . VAL A 1 188 ? -8.167 -2.477 9.969 1.00 93.62 188 VAL A C 1
ATOM 1536 O O . VAL A 1 188 ? -8.795 -1.471 10.298 1.00 93.62 188 VAL A O 1
ATOM 1539 N N . GLY A 1 189 ? -8.513 -3.705 10.363 1.00 93.25 189 GLY A N 1
ATOM 1540 C CA . GLY A 1 189 ? -9.671 -3.971 11.209 1.00 93.25 189 GLY A CA 1
ATOM 1541 C C . GLY A 1 189 ? -9.581 -3.253 12.553 1.00 93.25 189 GLY A C 1
ATOM 1542 O O . GLY A 1 189 ? -10.539 -2.596 12.966 1.00 93.25 189 GLY A O 1
ATOM 1543 N N . LYS A 1 190 ? -8.408 -3.279 13.195 1.00 93.19 190 LYS A N 1
ATOM 1544 C CA . LYS A 1 190 ? -8.164 -2.549 14.446 1.00 93.19 190 LYS A CA 1
ATOM 1545 C C . LYS A 1 190 ? -8.247 -1.038 14.250 1.00 93.19 190 LYS A C 1
ATOM 1547 O O . LYS A 1 190 ? -8.990 -0.404 14.992 1.00 93.19 190 LYS A O 1
ATOM 1552 N N . ILE A 1 191 ? -7.577 -0.458 13.249 1.00 91.00 191 ILE A N 1
ATOM 1553 C CA . ILE A 1 191 ? -7.623 0.996 12.982 1.00 91.00 191 ILE A CA 1
ATOM 1554 C C . ILE A 1 191 ? -9.067 1.455 12.729 1.00 91.00 191 ILE A C 1
ATOM 1556 O O . ILE A 1 191 ? -9.534 2.412 13.349 1.00 91.00 191 ILE A O 1
ATOM 1560 N N . ALA A 1 192 ? -9.807 0.736 11.879 1.00 89.38 192 ALA A N 1
ATOM 1561 C CA . ALA A 1 192 ? -11.207 1.042 11.595 1.00 89.38 192 ALA A CA 1
ATOM 1562 C C . ALA A 1 192 ? -12.072 0.963 12.863 1.00 89.38 192 ALA A C 1
ATOM 1564 O O . ALA A 1 192 ? -12.900 1.839 13.119 1.00 89.38 192 ALA A O 1
ATOM 1565 N N . THR A 1 193 ? -11.841 -0.059 13.691 1.00 90.62 193 THR A N 1
ATOM 1566 C CA . THR A 1 193 ? -12.569 -0.266 14.946 1.00 90.62 193 THR A CA 1
ATOM 1567 C C . THR A 1 193 ? -12.318 0.851 15.952 1.00 90.62 193 THR A C 1
ATOM 1569 O O . THR A 1 193 ? -13.260 1.267 16.616 1.00 90.62 193 THR A O 1
ATOM 1572 N N . ILE A 1 194 ? -11.098 1.389 16.044 1.00 87.69 194 ILE A N 1
ATOM 1573 C CA . ILE A 1 194 ? -10.810 2.553 16.897 1.00 87.69 194 ILE A CA 1
ATOM 1574 C C . ILE A 1 194 ? -11.687 3.745 16.495 1.00 87.69 194 ILE A C 1
ATOM 1576 O O . ILE A 1 194 ? -12.338 4.341 17.351 1.00 87.69 194 ILE A O 1
ATOM 1580 N N . GLY A 1 195 ? -11.769 4.046 15.195 1.00 83.62 195 GLY A N 1
ATOM 1581 C CA . GLY A 1 195 ? -12.630 5.117 14.685 1.00 83.62 195 GLY A CA 1
ATOM 1582 C C . GLY A 1 195 ? -14.107 4.911 15.037 1.00 83.62 195 GLY A C 1
ATOM 1583 O O . GLY A 1 195 ? -14.771 5.836 15.502 1.00 83.62 195 GLY A O 1
ATOM 1584 N N . ILE A 1 196 ? -14.600 3.678 14.902 1.00 85.12 196 ILE A N 1
ATOM 1585 C CA . ILE A 1 196 ? -15.983 3.316 15.243 1.00 85.12 196 ILE A CA 1
ATOM 1586 C C . ILE A 1 196 ? -16.238 3.399 16.758 1.00 85.12 196 ILE A C 1
ATOM 1588 O O . ILE A 1 196 ? -17.281 3.900 17.177 1.00 85.12 196 ILE A O 1
ATOM 1592 N N . LEU A 1 197 ? -15.303 2.934 17.592 1.00 85.12 197 LEU A N 1
ATOM 1593 C CA . LEU A 1 197 ? -15.425 2.969 19.053 1.00 85.12 197 LEU A CA 1
ATOM 1594 C C . LEU A 1 197 ? -15.410 4.395 19.606 1.00 85.12 197 LEU A C 1
ATOM 1596 O O . LEU A 1 197 ? -16.067 4.646 20.614 1.00 85.12 197 LEU A O 1
ATOM 1600 N N . ASN A 1 198 ? -14.725 5.325 18.939 1.00 80.88 198 ASN A N 1
ATOM 1601 C CA . ASN A 1 198 ? -14.790 6.745 19.281 1.00 80.88 198 ASN A CA 1
ATOM 1602 C C . ASN A 1 198 ? -16.211 7.282 19.072 1.00 80.88 198 ASN A C 1
ATOM 1604 O O . ASN A 1 198 ? -16.797 7.818 20.004 1.00 80.88 198 ASN A O 1
ATOM 1608 N N . VAL A 1 199 ? -16.819 7.025 17.908 1.00 78.19 199 VAL A N 1
ATOM 1609 C CA . VAL A 1 199 ? -18.224 7.400 17.650 1.00 78.19 199 VAL A CA 1
ATOM 1610 C C . VAL A 1 199 ? -19.175 6.739 18.653 1.00 78.19 199 VAL A C 1
ATOM 1612 O O . VAL A 1 199 ? -20.105 7.374 19.143 1.00 78.19 199 VAL A O 1
ATOM 1615 N N . ALA A 1 200 ? -18.942 5.471 18.994 1.00 76.31 200 ALA A N 1
ATOM 1616 C CA . ALA A 1 200 ? -19.749 4.765 19.985 1.00 76.31 200 ALA A CA 1
ATOM 1617 C C . ALA A 1 200 ? -19.609 5.357 21.398 1.00 76.31 200 ALA A C 1
ATOM 1619 O O . ALA A 1 200 ? -20.600 5.446 22.120 1.00 76.31 200 ALA A O 1
ATOM 1620 N N . GLY A 1 201 ? -18.403 5.774 21.794 1.00 70.62 201 GLY A N 1
ATOM 1621 C CA . GLY A 1 201 ? -18.146 6.436 23.074 1.00 70.62 201 GLY A CA 1
ATOM 1622 C C . GLY A 1 201 ? -18.974 7.710 23.243 1.00 70.62 201 GLY A C 1
ATOM 1623 O O . GLY A 1 201 ? -19.591 7.898 24.292 1.00 70.62 201 GLY A O 1
ATOM 1624 N N . ASP A 1 202 ? -19.069 8.516 22.188 1.00 66.38 202 ASP A N 1
ATOM 1625 C CA . ASP A 1 202 ? -19.860 9.754 22.148 1.00 66.38 202 ASP A CA 1
ATOM 1626 C C . ASP A 1 202 ? -21.352 9.484 22.327 1.00 66.38 202 ASP A C 1
ATOM 1628 O O . ASP A 1 202 ? -22.049 10.151 23.096 1.00 66.38 202 ASP A O 1
ATOM 1632 N N . ILE A 1 203 ? -21.846 8.463 21.626 1.00 68.69 203 ILE A N 1
ATOM 1633 C CA . ILE A 1 203 ? -23.247 8.055 21.695 1.00 68.69 203 ILE A CA 1
ATOM 1634 C C . ILE A 1 203 ? -23.594 7.594 23.119 1.00 68.69 203 ILE A C 1
ATOM 1636 O O . ILE A 1 203 ? -24.604 8.033 23.675 1.00 68.69 203 ILE A O 1
ATOM 1640 N N . VAL A 1 204 ? -22.740 6.764 23.732 1.00 63.25 204 VAL A N 1
ATOM 1641 C CA . VAL A 1 204 ? -22.949 6.205 25.081 1.00 63.25 204 VAL A CA 1
ATOM 1642 C C . VAL A 1 204 ? -22.869 7.275 26.170 1.00 63.25 204 VAL A C 1
ATOM 1644 O O . VAL A 1 204 ? -23.692 7.279 27.084 1.00 63.25 204 VAL A O 1
ATOM 1647 N N . LEU A 1 205 ? -21.911 8.200 26.084 1.00 58.41 205 LEU A N 1
ATOM 1648 C CA . LEU A 1 205 ? -21.750 9.272 27.074 1.00 58.41 205 LEU A CA 1
ATOM 1649 C C . LEU A 1 205 ? -22.779 10.402 26.903 1.00 58.41 205 LEU A C 1
ATOM 1651 O O . LEU A 1 205 ? -22.868 11.299 27.739 1.00 58.41 205 LEU A O 1
ATOM 1655 N N . GLY A 1 206 ? -23.586 10.367 25.836 1.00 51.03 206 GLY A N 1
ATOM 1656 C CA . GLY A 1 206 ? -24.644 11.340 25.571 1.00 51.03 206 GLY A CA 1
ATOM 1657 C C . GLY A 1 206 ? -24.137 12.743 25.223 1.00 51.03 206 GLY A C 1
ATOM 1658 O O . GLY A 1 206 ? -24.966 13.630 24.991 1.00 51.03 206 GLY A O 1
ATOM 1659 N N . THR A 1 207 ? -22.816 12.903 25.150 1.00 43.72 207 THR A N 1
ATOM 1660 C CA . THR A 1 207 ? -22.034 14.077 24.772 1.00 43.72 207 THR A CA 1
ATOM 1661 C C . THR A 1 207 ? -21.324 13.774 23.457 1.00 43.72 207 THR A C 1
ATOM 1663 O O . THR A 1 207 ? -20.652 12.754 23.366 1.00 43.72 207 THR A O 1
ATOM 1666 N N . ALA A 1 208 ? -21.410 14.656 22.459 1.00 40.28 208 ALA A N 1
ATOM 1667 C CA . ALA A 1 208 ? -20.479 14.626 21.329 1.00 40.28 208 ALA A CA 1
ATOM 1668 C C . ALA A 1 208 ? -19.045 14.728 21.892 1.00 40.28 208 ALA A C 1
ATOM 1670 O O . ALA A 1 208 ? -18.687 15.761 22.453 1.00 40.28 208 ALA A O 1
ATOM 1671 N N . ALA A 1 209 ? -18.273 13.647 21.841 1.00 33.72 209 ALA A N 1
ATOM 1672 C CA . ALA A 1 209 ? -17.050 13.435 22.618 1.00 33.72 209 ALA A CA 1
ATOM 1673 C C . ALA A 1 209 ? -15.908 12.883 21.749 1.00 33.72 209 ALA A C 1
ATOM 1675 O O . ALA A 1 209 ? -15.231 11.930 22.111 1.00 33.72 209 ALA A O 1
ATOM 1676 N N . LEU A 1 210 ? -15.656 13.544 20.620 1.00 33.75 210 LEU A N 1
ATOM 1677 C CA . LEU A 1 210 ? -14.553 13.269 19.699 1.00 33.75 210 LEU A CA 1
ATOM 1678 C C . LEU A 1 210 ? -13.234 12.948 20.442 1.00 33.75 210 LEU A C 1
ATOM 1680 O O . LEU A 1 210 ? -12.599 13.833 21.014 1.00 33.75 210 LEU A O 1
ATOM 1684 N N . ALA A 1 211 ? -12.828 11.675 20.427 1.00 35.16 211 ALA A N 1
ATOM 1685 C CA . ALA A 1 211 ? -11.670 11.172 21.163 1.00 35.16 211 ALA A CA 1
ATOM 1686 C C . ALA A 1 211 ? -10.346 11.320 20.385 1.00 35.16 211 ALA A C 1
ATOM 1688 O O . ALA A 1 211 ? -10.239 10.958 19.212 1.00 35.16 211 ALA A O 1
ATOM 1689 N N . ASN A 1 212 ? -9.317 11.811 21.082 1.00 30.11 212 ASN A N 1
ATOM 1690 C CA . ASN A 1 212 ? -7.947 11.986 20.592 1.00 30.11 212 ASN A CA 1
ATOM 1691 C C . ASN A 1 212 ? -7.175 10.657 20.513 1.00 30.11 212 ASN A C 1
ATOM 1693 O O . ASN A 1 212 ? -6.934 10.029 21.545 1.00 30.11 212 ASN A O 1
ATOM 1697 N N . TYR A 1 213 ? -6.649 10.321 19.330 1.00 37.03 213 TYR A N 1
ATOM 1698 C CA . TYR A 1 213 ? -5.537 9.376 19.168 1.00 37.03 213 TYR A CA 1
ATOM 1699 C C . TYR A 1 213 ? -4.419 10.035 18.363 1.00 37.03 213 TYR A C 1
ATOM 1701 O O . TYR A 1 213 ? -4.618 10.436 17.220 1.00 37.03 213 TYR A O 1
ATOM 1709 N N . SER A 1 214 ? -3.230 10.139 18.954 1.00 30.17 214 SER A N 1
ATOM 1710 C CA . SER A 1 214 ? -2.008 10.488 18.232 1.00 30.17 214 SER A CA 1
ATOM 1711 C C . SER A 1 214 ? -1.260 9.200 17.901 1.00 30.17 214 SER A C 1
ATOM 1713 O O . SER A 1 214 ? -0.504 8.685 18.731 1.00 30.17 214 SER A O 1
ATOM 1715 N N . LEU A 1 215 ? -1.473 8.655 16.702 1.00 36.06 215 LEU A N 1
ATOM 1716 C CA . LEU A 1 215 ? -0.583 7.628 16.173 1.00 36.06 215 LEU A CA 1
ATOM 1717 C C . LEU A 1 215 ? 0.635 8.335 15.565 1.00 36.06 215 LEU A C 1
ATOM 1719 O O . LEU A 1 215 ? 0.669 8.677 14.388 1.00 36.06 215 LEU A O 1
ATOM 1723 N N . SER A 1 216 ? 1.627 8.623 16.404 1.00 31.02 216 SER A N 1
ATOM 1724 C CA . SER A 1 216 ? 2.902 9.169 15.943 1.00 31.02 216 SER A CA 1
ATOM 1725 C C . SER A 1 216 ? 3.687 8.052 15.271 1.00 31.02 216 SER A C 1
ATOM 1727 O O . SER A 1 216 ? 4.285 7.221 15.958 1.00 31.02 216 SER A O 1
ATOM 1729 N N . ILE A 1 217 ? 3.669 8.014 13.938 1.00 41.16 217 ILE A N 1
ATOM 1730 C CA . ILE A 1 217 ? 4.405 7.014 13.175 1.00 41.16 217 ILE A CA 1
ATOM 1731 C C . ILE A 1 217 ? 5.489 7.680 12.330 1.00 41.16 217 ILE A C 1
ATOM 1733 O O . ILE A 1 217 ? 5.230 8.279 11.293 1.00 41.16 217 ILE A O 1
ATOM 1737 N N . ASP A 1 218 ? 6.709 7.629 12.869 1.00 46.22 218 ASP A N 1
ATOM 1738 C CA . ASP A 1 218 ? 7.995 7.938 12.231 1.00 46.22 218 ASP A CA 1
ATOM 1739 C C . ASP A 1 218 ? 7.923 8.954 11.065 1.00 46.22 218 ASP A C 1
ATOM 1741 O O . ASP A 1 218 ? 7.950 8.590 9.888 1.00 46.22 218 ASP A O 1
ATOM 1745 N N . GLY A 1 219 ? 7.755 10.237 11.419 1.00 37.81 219 GLY A N 1
ATOM 1746 C CA . GLY A 1 219 ? 7.751 11.384 10.496 1.00 37.81 219 GLY A CA 1
ATOM 1747 C C . GLY A 1 219 ? 6.385 11.809 9.934 1.00 37.81 219 GLY A C 1
ATOM 1748 O O . GLY A 1 219 ? 6.248 12.948 9.491 1.00 37.81 219 GLY A O 1
ATOM 1749 N N . LEU A 1 220 ? 5.353 10.960 10.004 1.00 41.09 220 LEU A N 1
ATOM 1750 C CA . LEU A 1 220 ? 3.963 11.307 9.683 1.00 41.09 220 LEU A CA 1
ATOM 1751 C C . LEU A 1 220 ? 3.199 11.600 10.981 1.00 41.09 220 LEU A C 1
ATOM 1753 O O . LEU A 1 220 ? 2.684 10.716 11.660 1.00 41.09 220 LEU A O 1
ATOM 1757 N N . SER A 1 221 ? 3.151 12.882 11.338 1.00 33.62 221 SER A N 1
ATOM 1758 C CA . SER A 1 221 ? 2.311 13.407 12.415 1.00 33.62 221 SER A CA 1
ATOM 1759 C C . SER A 1 221 ? 0.901 13.650 11.873 1.00 33.62 221 SER A C 1
ATOM 1761 O O . SER A 1 221 ? 0.599 14.747 11.402 1.00 33.62 221 SER A O 1
ATOM 1763 N N . GLN A 1 222 ? 0.019 12.652 11.934 1.00 40.19 222 GLN A N 1
ATOM 1764 C CA . GLN A 1 222 ? -1.417 12.930 11.866 1.00 40.19 222 GLN A CA 1
ATOM 1765 C C . GLN A 1 222 ? -1.937 13.180 13.279 1.00 40.19 222 GLN A C 1
ATOM 1767 O O . GLN A 1 222 ? -2.315 12.272 14.012 1.00 40.19 222 GLN A O 1
ATOM 1772 N N . SER A 1 223 ? -1.930 14.450 13.673 1.00 32.38 223 SER A N 1
ATOM 1773 C CA . SER A 1 223 ? -2.703 14.925 14.812 1.00 32.38 223 SER A CA 1
ATOM 1774 C C . SER A 1 223 ? -4.128 15.203 14.333 1.00 32.38 223 SER A C 1
ATOM 1776 O O . SER A 1 223 ? -4.383 16.252 13.740 1.00 32.38 223 SER A O 1
ATOM 1778 N N . ILE A 1 224 ? -5.065 14.288 14.573 1.00 37.41 224 ILE A N 1
ATOM 1779 C CA . ILE A 1 224 ? -6.488 14.643 14.543 1.00 37.41 224 ILE A CA 1
ATOM 1780 C C . ILE A 1 224 ? -6.813 15.156 15.943 1.00 37.41 224 ILE A C 1
ATOM 1782 O O . ILE A 1 224 ? -6.916 14.385 16.891 1.00 37.41 224 ILE A O 1
ATOM 1786 N N . GLY A 1 225 ? -6.838 16.482 16.081 1.00 28.55 225 GLY A N 1
ATOM 1787 C CA . GLY A 1 225 ? -7.081 17.144 17.354 1.00 28.55 225 GLY A CA 1
ATOM 1788 C C . GLY A 1 225 ? -8.568 17.265 17.654 1.00 28.55 225 GLY A C 1
ATOM 1789 O O . GLY A 1 225 ? -9.267 17.961 16.926 1.00 28.55 225 GLY A O 1
ATOM 1790 N N . THR A 1 226 ? -8.997 16.675 18.767 1.00 38.59 226 THR A N 1
ATOM 1791 C CA . THR A 1 226 ? -10.193 17.029 19.543 1.00 38.59 226 THR A CA 1
ATOM 1792 C C . THR A 1 226 ? -10.093 16.530 20.990 1.00 38.59 226 THR A C 1
ATOM 1794 O O . THR A 1 226 ? -10.066 15.343 21.291 1.00 38.59 226 THR A O 1
ATOM 1797 N N . THR A 1 227 ? -10.012 17.496 21.898 1.00 37.72 227 THR A N 1
ATOM 1798 C CA . THR A 1 227 ? -9.874 17.408 23.355 1.00 37.72 227 THR A CA 1
ATOM 1799 C C . THR A 1 227 ? -10.924 16.523 24.041 1.00 37.72 227 THR A C 1
ATOM 1801 O O . THR A 1 227 ? -12.100 16.860 24.011 1.00 37.72 227 THR A O 1
ATOM 1804 N N . MET A 1 228 ? -10.484 15.461 24.732 1.00 34.62 228 MET A N 1
ATOM 1805 C CA . MET A 1 228 ? -10.784 15.089 26.136 1.00 34.62 228 MET A CA 1
ATOM 1806 C C . MET A 1 228 ? -10.267 13.658 26.408 1.00 34.62 228 MET A C 1
ATOM 1808 O O . MET A 1 228 ? -10.230 12.801 25.533 1.00 34.62 228 MET A O 1
ATOM 1812 N N . SER A 1 229 ? -9.778 13.424 27.622 1.00 34.59 229 SER A N 1
ATOM 1813 C CA . SER A 1 229 ? -9.029 12.248 28.091 1.00 34.59 229 SER A CA 1
ATOM 1814 C C . SER A 1 229 ? -9.684 10.882 27.809 1.00 34.59 229 SER A C 1
ATOM 1816 O O . SER A 1 229 ? -10.711 10.547 28.400 1.00 34.59 229 SER A O 1
ATOM 1818 N N . ALA A 1 230 ? -9.012 10.045 27.009 1.00 41.31 230 ALA A N 1
ATOM 1819 C CA . ALA A 1 230 ? -9.390 8.671 26.639 1.00 41.31 230 ALA A CA 1
ATOM 1820 C C . ALA A 1 230 ? -9.370 7.635 27.792 1.00 41.31 230 ALA A C 1
ATOM 1822 O O . ALA A 1 230 ? -9.405 6.429 27.553 1.00 41.31 230 ALA A O 1
ATOM 1823 N N . THR A 1 231 ? -9.331 8.074 29.052 1.00 43.03 231 THR A N 1
ATOM 1824 C CA . THR A 1 231 ? -9.386 7.194 30.229 1.00 43.03 231 THR A CA 1
ATOM 1825 C C . THR A 1 231 ? -10.810 6.952 30.747 1.00 43.03 231 THR A C 1
ATOM 1827 O O . THR A 1 231 ? -10.973 6.104 31.614 1.00 43.03 231 THR A O 1
ATOM 1830 N N . ASN A 1 232 ? -11.838 7.646 30.227 1.00 41.00 232 ASN A N 1
ATOM 1831 C CA . ASN A 1 232 ? -13.201 7.640 30.800 1.00 41.00 232 ASN A CA 1
ATOM 1832 C C . ASN A 1 232 ? -14.358 7.370 29.804 1.00 41.00 232 ASN A C 1
ATOM 1834 O O . ASN A 1 232 ? -15.502 7.720 30.082 1.00 41.00 232 ASN A O 1
ATOM 1838 N N . ALA A 1 233 ? -14.096 6.729 28.660 1.00 55.62 233 ALA A N 1
ATOM 1839 C CA . ALA A 1 233 ? -15.147 6.215 27.769 1.00 55.62 233 ALA A CA 1
ATOM 1840 C C . ALA A 1 233 ? -15.360 4.708 27.991 1.00 55.62 233 ALA A C 1
ATOM 1842 O O . ALA A 1 233 ? -14.399 3.989 28.269 1.00 55.62 233 ALA A O 1
ATOM 1843 N N . ALA A 1 234 ? -16.594 4.212 27.816 1.00 63.00 234 ALA A N 1
ATOM 1844 C CA . ALA A 1 234 ? -16.980 2.807 28.036 1.00 63.00 234 ALA A CA 1
ATOM 1845 C C . ALA A 1 234 ? -16.089 1.773 27.307 1.00 63.00 234 ALA A C 1
ATOM 1847 O O . ALA A 1 234 ? -16.012 0.617 27.716 1.00 63.00 234 ALA A O 1
ATOM 1848 N N . TYR A 1 235 ? -15.379 2.196 26.254 1.00 77.81 235 TYR A N 1
ATOM 1849 C CA . TYR A 1 235 ? -14.525 1.345 25.424 1.00 77.81 235 TYR A CA 1
ATOM 1850 C C . TYR A 1 235 ? -13.020 1.642 25.531 1.00 77.81 235 TYR A C 1
ATOM 1852 O O . TYR A 1 235 ? -12.230 1.008 24.832 1.00 77.81 235 TYR A O 1
ATOM 1860 N N . GLY A 1 236 ? -12.590 2.550 26.419 1.00 78.00 236 GLY A N 1
ATOM 1861 C CA . GLY A 1 236 ? -11.201 3.033 26.487 1.00 78.00 236 GLY A CA 1
ATOM 1862 C C . GLY A 1 236 ? -10.150 1.923 26.630 1.00 78.00 236 GLY A C 1
ATOM 1863 O O . GLY A 1 236 ? -9.124 1.954 25.954 1.00 78.00 236 GLY A O 1
ATOM 1864 N N . ALA A 1 237 ? -10.432 0.882 27.422 1.00 82.88 237 ALA A N 1
ATOM 1865 C CA . ALA A 1 237 ? -9.530 -0.261 27.590 1.00 82.88 237 ALA A CA 1
ATOM 1866 C C . ALA A 1 237 ? -9.273 -1.026 26.276 1.00 82.88 237 ALA A C 1
ATOM 1868 O O . ALA A 1 237 ? -8.128 -1.364 25.972 1.00 82.88 237 ALA A O 1
ATOM 1869 N N . ARG A 1 238 ? -10.317 -1.255 25.464 1.00 83.62 238 ARG A N 1
ATOM 1870 C CA . ARG A 1 238 ? -10.192 -1.947 24.170 1.00 83.62 238 ARG A CA 1
ATOM 1871 C C . ARG A 1 238 ? -9.429 -1.094 23.166 1.00 83.62 238 ARG A C 1
ATOM 1873 O O . ARG A 1 238 ? -8.580 -1.611 22.445 1.00 83.62 238 ARG A O 1
ATOM 1880 N N . ILE A 1 239 ? -9.680 0.213 23.160 1.00 86.50 239 ILE A N 1
ATOM 1881 C CA . ILE A 1 239 ? -8.981 1.117 22.251 1.00 86.50 239 ILE A CA 1
ATOM 1882 C C . ILE A 1 239 ? -7.489 1.215 22.606 1.00 86.50 239 ILE A C 1
ATOM 1884 O O . ILE A 1 239 ? -6.644 1.167 21.712 1.00 86.50 239 ILE A O 1
ATOM 1888 N N . LEU A 1 240 ? -7.139 1.283 23.897 1.00 86.44 240 LEU A N 1
ATOM 1889 C CA . LEU A 1 240 ? -5.742 1.244 24.347 1.00 86.44 240 LEU A CA 1
ATOM 1890 C C . LEU A 1 240 ? -5.045 -0.059 23.935 1.00 86.44 240 LEU A C 1
ATOM 1892 O O . LEU A 1 240 ? -3.916 -0.019 23.444 1.00 86.44 240 LEU A O 1
ATOM 1896 N N . GLN A 1 241 ? -5.724 -1.199 24.087 1.00 88.19 241 GLN A N 1
ATOM 1897 C CA . GLN A 1 241 ? -5.194 -2.492 23.662 1.00 88.19 241 GLN A CA 1
ATOM 1898 C C . GLN A 1 241 ? -4.919 -2.518 22.152 1.00 88.19 241 GLN A C 1
ATOM 1900 O O . GLN A 1 241 ? -3.796 -2.812 21.742 1.00 88.19 241 GLN A O 1
ATOM 1905 N N . TYR A 1 242 ? -5.903 -2.150 21.325 1.00 91.31 242 TYR A N 1
ATOM 1906 C CA . TYR A 1 242 ? -5.727 -2.111 19.872 1.00 91.31 242 TYR A CA 1
ATOM 1907 C C . TYR A 1 242 ? -4.660 -1.115 19.438 1.00 91.31 242 TYR A C 1
ATOM 1909 O O . TYR A 1 242 ? -3.865 -1.438 18.564 1.00 91.31 242 TYR A O 1
ATOM 1917 N N . SER A 1 243 ? -4.567 0.049 20.082 1.00 87.44 243 SER A N 1
ATOM 1918 C CA . SER A 1 243 ? -3.521 1.035 19.781 1.00 87.44 243 SER A CA 1
ATOM 1919 C C . SER A 1 243 ? -2.118 0.459 19.990 1.00 87.44 243 SER A C 1
ATOM 1921 O O . SER A 1 243 ? -1.229 0.672 19.16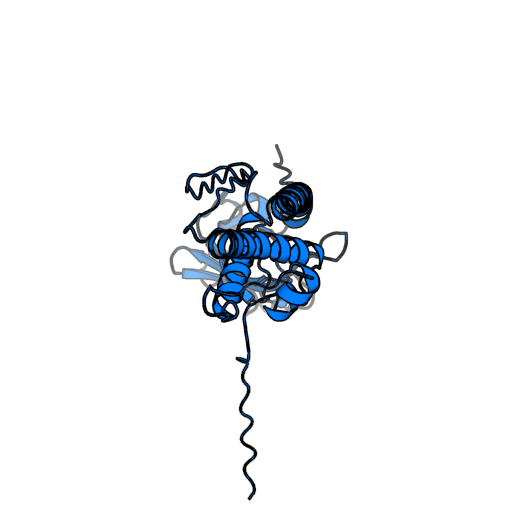4 1.00 87.44 243 SER A O 1
ATOM 1923 N N . LYS A 1 244 ? -1.917 -0.304 21.074 1.00 89.81 244 LYS A N 1
ATOM 1924 C CA . LYS A 1 244 ? -0.641 -0.973 21.355 1.00 89.81 244 LYS A CA 1
ATOM 1925 C C . LYS A 1 244 ? -0.331 -2.053 20.316 1.00 89.81 244 LYS A C 1
ATOM 1927 O O . LYS A 1 244 ? 0.755 -2.058 19.749 1.00 89.81 244 LYS A O 1
ATOM 1932 N N . GLU A 1 245 ? -1.295 -2.928 20.033 1.00 90.62 245 GLU A N 1
ATOM 1933 C CA . GLU A 1 245 ? -1.128 -4.009 19.054 1.00 90.62 245 GLU A CA 1
ATOM 1934 C C . GLU A 1 245 ? -0.881 -3.481 17.633 1.00 90.62 245 GLU A C 1
ATOM 1936 O O . GLU A 1 245 ? -0.064 -4.045 16.903 1.00 90.62 245 GLU A O 1
ATOM 1941 N N . ILE A 1 246 ? -1.549 -2.387 17.245 1.00 91.19 246 ILE A N 1
ATOM 1942 C CA . ILE A 1 246 ? -1.319 -1.693 15.972 1.00 91.19 246 ILE A CA 1
ATOM 1943 C C . ILE A 1 246 ? 0.125 -1.207 15.909 1.00 91.19 246 ILE A C 1
ATOM 1945 O O . ILE A 1 246 ? 0.806 -1.504 14.933 1.00 91.19 246 ILE A O 1
ATOM 1949 N N . LYS A 1 247 ? 0.615 -0.503 16.936 1.00 89.44 247 LYS A N 1
ATOM 1950 C CA . LYS A 1 247 ? 1.983 0.031 16.943 1.00 89.44 247 LYS A CA 1
ATOM 1951 C C . LYS A 1 247 ? 3.025 -1.076 16.752 1.00 89.44 247 LYS A C 1
ATOM 1953 O O . LYS A 1 247 ? 3.853 -0.982 15.848 1.00 89.44 247 LYS A O 1
ATOM 1958 N N . ASP A 1 248 ? 2.919 -2.146 17.537 1.00 90.38 248 ASP A N 1
ATOM 1959 C CA . ASP A 1 248 ? 3.843 -3.284 17.467 1.00 90.38 248 ASP A CA 1
ATOM 1960 C C . ASP A 1 248 ? 3.771 -4.002 16.105 1.00 90.38 248 ASP A C 1
ATOM 1962 O O . ASP A 1 248 ? 4.772 -4.519 15.604 1.00 90.38 248 ASP A O 1
ATOM 1966 N N . SER A 1 249 ? 2.584 -4.051 15.491 1.00 91.44 249 SER A N 1
ATOM 1967 C CA . SER A 1 249 ? 2.390 -4.668 14.175 1.00 91.44 249 SER A CA 1
ATOM 1968 C C . SER A 1 249 ? 2.932 -3.786 13.056 1.00 91.44 249 SER A C 1
ATOM 1970 O O . SER A 1 249 ? 3.602 -4.286 12.158 1.00 91.44 249 SER A O 1
ATOM 1972 N N . LEU A 1 250 ? 2.715 -2.471 13.113 1.00 90.25 250 LEU A N 1
ATOM 1973 C CA . LEU A 1 250 ? 3.158 -1.541 12.077 1.00 90.25 250 LEU A CA 1
ATOM 1974 C C . LEU A 1 250 ? 4.678 -1.504 11.932 1.00 90.25 250 LEU A C 1
ATOM 1976 O O . LEU A 1 250 ? 5.164 -1.455 10.804 1.00 90.25 250 LEU A O 1
ATOM 1980 N N . GLU A 1 251 ? 5.434 -1.592 13.028 1.00 87.88 251 GLU A N 1
ATOM 1981 C CA . GLU A 1 251 ? 6.900 -1.672 12.969 1.00 87.88 251 GLU A CA 1
ATOM 1982 C C . GLU A 1 251 ? 7.369 -2.925 12.207 1.00 87.88 251 GLU A C 1
ATOM 1984 O O . GLU A 1 251 ? 8.244 -2.849 11.339 1.00 87.88 251 GLU A O 1
ATOM 1989 N N . LYS A 1 252 ? 6.725 -4.072 12.459 1.00 89.25 252 LYS A N 1
ATOM 1990 C CA . LYS A 1 252 ? 7.018 -5.339 11.771 1.00 89.25 252 LYS A CA 1
ATOM 1991 C C . LYS A 1 252 ? 6.630 -5.278 10.295 1.00 89.25 252 LYS A C 1
ATOM 1993 O O . LYS A 1 252 ? 7.436 -5.629 9.435 1.00 89.25 252 LYS A O 1
ATOM 1998 N N . LEU A 1 253 ? 5.425 -4.787 9.999 1.00 90.75 253 LEU A N 1
ATOM 1999 C CA . LEU A 1 253 ? 4.917 -4.658 8.632 1.00 90.75 253 LEU A CA 1
ATOM 2000 C C . LEU A 1 253 ? 5.751 -3.666 7.817 1.00 90.75 253 LEU A C 1
ATOM 2002 O O . LEU A 1 253 ? 6.038 -3.929 6.653 1.00 90.75 253 LEU A O 1
ATOM 2006 N N . LYS A 1 254 ? 6.186 -2.550 8.415 1.00 88.00 254 LYS A N 1
ATOM 2007 C CA . LYS A 1 254 ? 7.073 -1.583 7.757 1.00 88.00 254 LYS A CA 1
ATOM 2008 C C . LYS A 1 254 ? 8.373 -2.257 7.333 1.00 88.00 254 LYS A C 1
ATOM 2010 O O . LYS A 1 254 ? 8.735 -2.159 6.164 1.00 88.00 254 LYS A O 1
ATOM 2015 N N . SER A 1 255 ? 9.035 -2.958 8.254 1.00 85.75 255 SER A N 1
ATOM 2016 C CA . SER A 1 255 ? 10.283 -3.676 7.966 1.00 85.75 255 SER A CA 1
ATOM 2017 C C . SER A 1 255 ? 10.106 -4.706 6.844 1.00 85.75 255 SER A C 1
ATOM 2019 O O . SER A 1 255 ? 10.914 -4.777 5.919 1.00 85.75 255 SER A O 1
ATOM 2021 N N . TYR A 1 256 ? 8.998 -5.447 6.878 1.00 88.19 256 TYR A N 1
ATOM 2022 C CA . TYR A 1 256 ? 8.712 -6.510 5.922 1.00 88.19 256 TYR A CA 1
ATOM 2023 C C . TYR A 1 256 ? 8.326 -5.993 4.519 1.00 88.19 256 TYR A C 1
ATOM 2025 O O . TYR A 1 256 ? 8.948 -6.377 3.533 1.00 88.19 256 TYR A O 1
ATOM 2033 N N . TYR A 1 257 ? 7.350 -5.080 4.408 1.00 87.06 257 TYR A N 1
ATOM 2034 C CA . TYR A 1 257 ? 6.785 -4.651 3.115 1.00 87.06 257 TYR A CA 1
ATOM 2035 C C . TYR A 1 257 ? 7.510 -3.474 2.446 1.00 87.06 257 TYR A C 1
ATOM 2037 O O . TYR A 1 257 ? 7.440 -3.338 1.218 1.00 87.06 257 TYR A O 1
ATOM 2045 N N . ARG A 1 258 ? 8.186 -2.594 3.203 1.00 79.38 258 ARG A N 1
ATOM 2046 C CA . ARG A 1 258 ? 9.092 -1.596 2.598 1.00 79.38 258 ARG A CA 1
ATOM 2047 C C . ARG A 1 258 ? 10.457 -2.185 2.266 1.00 79.38 258 ARG A C 1
ATOM 2049 O O . ARG A 1 258 ? 11.100 -1.702 1.338 1.00 79.38 258 ARG A O 1
ATOM 2056 N N . GLY A 1 259 ? 10.847 -3.251 2.961 1.00 65.00 259 GLY A N 1
ATOM 2057 C CA . GLY A 1 259 ? 12.198 -3.784 2.916 1.00 65.00 259 GLY A CA 1
ATOM 2058 C C . GLY A 1 259 ? 13.191 -2.864 3.627 1.00 65.00 259 GLY A 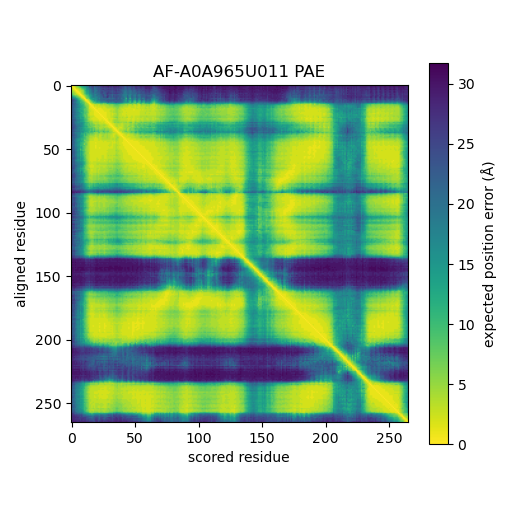C 1
ATOM 2059 O O . GLY A 1 259 ? 12.884 -1.729 3.997 1.00 65.00 259 GLY A O 1
ATOM 2060 N N . MET A 1 260 ? 14.412 -3.358 3.814 1.00 55.94 260 MET A N 1
ATOM 2061 C CA . MET A 1 260 ? 15.535 -2.511 4.202 1.00 55.94 260 MET A CA 1
ATOM 2062 C C . MET A 1 260 ? 16.006 -1.759 2.956 1.00 55.94 260 MET A C 1
ATOM 2064 O O . MET A 1 260 ? 16.491 -2.387 2.012 1.00 55.94 260 MET A O 1
ATOM 2068 N N . GLU A 1 261 ? 15.885 -0.430 2.938 1.00 45.75 261 GLU A N 1
ATOM 2069 C CA . GLU A 1 261 ? 16.673 0.392 2.018 1.00 45.75 261 GLU A CA 1
ATOM 2070 C C . GLU A 1 261 ? 18.142 0.236 2.422 1.00 45.75 261 GLU A C 1
ATOM 2072 O O . GLU A 1 261 ? 18.661 0.965 3.264 1.00 45.75 261 GLU A O 1
ATOM 2077 N N . MET A 1 262 ? 18.820 -0.772 1.871 1.00 33.62 262 MET A N 1
ATOM 2078 C CA . MET A 1 262 ? 20.275 -0.789 1.890 1.00 33.62 262 MET A CA 1
ATOM 2079 C C . MET A 1 262 ? 20.725 0.309 0.937 1.00 33.62 262 MET A C 1
ATOM 2081 O O . MET A 1 262 ? 20.843 0.097 -0.269 1.00 33.62 262 MET A O 1
ATOM 2085 N N . ILE A 1 263 ? 20.908 1.504 1.491 1.00 33.78 263 ILE A N 1
ATOM 2086 C CA . ILE A 1 263 ? 21.638 2.572 0.827 1.00 33.78 263 ILE A CA 1
ATOM 2087 C C . ILE A 1 263 ? 23.047 2.015 0.634 1.00 33.78 263 ILE A C 1
ATOM 2089 O O . ILE A 1 263 ? 23.789 1.833 1.600 1.00 33.78 263 ILE A O 1
ATOM 2093 N N . SER A 1 264 ? 23.383 1.656 -0.602 1.00 29.86 264 SER A N 1
ATOM 2094 C CA . SER A 1 264 ? 24.773 1.409 -0.964 1.00 29.86 264 SER A CA 1
ATOM 2095 C C . SER A 1 264 ? 25.519 2.715 -0.718 1.00 29.86 264 SER A C 1
ATOM 2097 O O . SER A 1 264 ? 25.229 3.709 -1.384 1.00 29.86 264 SER A O 1
ATOM 2099 N N . MET A 1 265 ? 26.414 2.714 0.271 1.00 30.91 265 MET A N 1
ATOM 2100 C CA . MET A 1 265 ? 27.479 3.716 0.366 1.00 30.91 265 MET A CA 1
ATOM 2101 C C . MET A 1 265 ? 28.387 3.641 -0.860 1.00 30.91 265 MET A C 1
ATOM 2103 O O . MET A 1 265 ? 28.495 2.534 -1.442 1.00 30.91 265 MET A O 1
#

Sequence (265 aa):
MPTLTLTFKYRKNEDLILSPSEIQETYLYGVTIQDKSGKDLSSEVYRFYIQSAQQELEKYLGIKFKMQVISESLDFYGDDFRSFLYTPTTYPVVKPVSLTGFLGQVKQLQYPSQWLVSRKTSDGETYYRKLFVVPTQSATVQTQGVSMLYSGVLPNVGMMNWKYIPNYWTAEYVTGFEKVPRDIMDVVGKIATIGILNVAGDIVLGTAALANYSLSIDGLSQSIGTTMSATNAAYGARILQYSKEIKDSLEKLKSYYRGMEMISM

Secondary structure (DSSP, 8-state):
--------SS-S----SS-HHHHHHHTSTT---B-TTSPBPPHHHHHHHHHHHHHHHHHHHT--SB-EEEEEEEEEEHHHHHTT-EEE-SS--SEEEEEEEEETTEEEEE--GGGEE--B-TTSSSB-SEEEE---TT----SSSSS---SSS-HHHHGGG-SEEEEEEEEEEEESBSS--HHHHHHHHHHHHHHHHHHHHHHHHSS------EEEETTEEEE----S-TTSSTTHHHHHHHHHHHHHHHHHHHHHHH-------

Radius of gyration: 24.78 Å; Cα contacts (8 Å, |Δi|>4): 386; chains: 1; bounding box: 69×34×69 Å

Nearest PDB structures (foldseek):
  8qje-assembly1_W  TM=7.783E-01  e=2.436E-14  Staphylococcus phage 812
  8q01-assembly1_b  TM=7.748E-01  e=7.540E-14  Staphylococcus phage 812
  6tba-assembly1_2A  TM=5.663E-01  e=1.539E-02  Rhodobacter capsulatus SB 1003
  7xn9-assembly1_A  TM=1.629E-01  e=7.075E-02  Homo sapiens